Protein AF-A0AAU0S395-F1 (afdb_monomer_lite)

pLDDT: mean 77.16, std 15.58, range [33.41, 97.38]

Radius of gyration: 23.87 Å; chains: 1; bounding box: 62×63×54 Å

Sequence (248 aa):
MERHLYRFRTAERLLGNEATDIKKGLPGELENLEIYFAPPEQLNDPLEGYKEIYWAGDEIIWRNFFRHYLLVLALRSWELDEAVRLGTPLPKNLPIEQYPSNLRGAFQAGYQEMDALIGGCDVIQGYVRALSKNEARHYRPELSFYLATLHTRLLSTVLLVNFKHGLSGVYPDQTSEDPLGDRDLHLQAISNIEAQDGTLRDAGSYEKMALLNATYAIRTAHVMPGGHIGARELITAFVPHYLIRSND

Secondary structure (DSSP, 8-state):
----------HHHHHEE--BTTB--EE-HHHHT------GGG-SSTTTT----EE---HHHHHHHHHHHHHHHHHHHHHHHHHHHHTPPPPSS--TT--GGG--HHHHHHHHHHHHHHHT-HHHHHHHHHHHGGG--EEHHHHHHHHHHHHHHHHHHHHHHHHHTTS--PPPPP--SSTT--HHHHHHHHHHHHHHTT---SHHHHHHHHHHHHHHHHHHHHHS-S--HHHHIIIIIHHHHHH-----

Foldseek 3Di:
DDDDDDDDDDPCQQAWAPDDPVGHTDGHCVVVVHDDDDDQVPDPDVCVPDDFDWDFAALVVLLVVVLLLLLQLLVLLLLLQVCVVVVHDRDPATPSVDDLVVDDDLSNVLSVQLSVLLVPDPLSSLCSHLRNPPRFTAGLLRQLLLCLLCQVVSNLSSQVSCVVSVSHPDDRDDDDNCPPVCSVVSVVSSVVSNVCVNPPPDPVSSVVSVVVLVVQLVVQVVVDPDDSPSSSCSNRVSSVSNSDDPDD

Structure (mmCIF, N/CA/C/O backbone):
data_AF-A0AAU0S395-F1
#
_entry.id   AF-A0AAU0S395-F1
#
loop_
_atom_site.group_PDB
_atom_site.id
_atom_site.type_symbol
_atom_site.label_atom_id
_atom_site.label_alt_id
_atom_site.label_comp_id
_atom_site.label_asym_id
_atom_site.label_entity_id
_atom_site.label_seq_id
_atom_site.pdbx_PDB_ins_code
_atom_site.Cartn_x
_atom_site.Cartn_y
_atom_site.Cartn_z
_atom_site.occupancy
_atom_site.B_iso_or_equiv
_atom_site.auth_seq_id
_atom_site.auth_comp_id
_atom_site.auth_asym_id
_atom_site.auth_atom_id
_atom_site.pdbx_PDB_model_num
ATOM 1 N N . MET A 1 1 ? -28.060 11.184 30.640 1.00 39.69 1 MET A N 1
ATOM 2 C CA . MET A 1 1 ? -28.402 12.589 30.340 1.00 39.69 1 MET A CA 1
ATOM 3 C C . MET A 1 1 ? -28.211 12.750 28.842 1.00 39.69 1 MET A C 1
ATOM 5 O O . MET A 1 1 ? -27.084 12.609 28.381 1.00 39.69 1 MET A O 1
ATOM 9 N N . GLU A 1 2 ? -29.297 12.863 28.080 1.00 35.81 2 GLU A N 1
ATOM 10 C CA . GLU A 1 2 ? -29.226 12.966 26.618 1.00 35.81 2 GLU A CA 1
ATOM 11 C C . GLU A 1 2 ? -28.582 14.303 26.231 1.00 35.81 2 GLU A C 1
ATOM 13 O O . GLU A 1 2 ? -29.015 15.369 26.667 1.00 35.81 2 GLU A O 1
ATOM 18 N N . ARG A 1 3 ? -27.489 14.249 25.462 1.00 45.41 3 ARG A N 1
ATOM 19 C CA . ARG A 1 3 ? -26.848 15.439 24.893 1.00 45.41 3 ARG A CA 1
ATOM 20 C C . ARG A 1 3 ? -27.596 15.803 23.617 1.00 45.41 3 ARG A C 1
ATOM 22 O O . ARG A 1 3 ? -27.345 15.220 22.567 1.00 45.41 3 ARG A O 1
ATOM 29 N N . HIS A 1 4 ? -28.516 16.754 23.707 1.00 41.56 4 HIS A N 1
ATOM 30 C CA . HIS A 1 4 ? -29.113 17.350 22.517 1.00 41.56 4 HIS A CA 1
ATOM 31 C C . HIS A 1 4 ? -28.068 18.228 21.817 1.00 41.56 4 HIS A C 1
ATOM 33 O O . HIS A 1 4 ? -27.489 19.127 22.430 1.00 41.56 4 HIS A O 1
ATOM 39 N N . LEU A 1 5 ? -27.800 17.938 20.543 1.00 46.91 5 LEU A N 1
ATOM 40 C CA . LEU A 1 5 ? -26.890 18.717 19.711 1.00 46.91 5 LEU A CA 1
ATOM 41 C C . LEU A 1 5 ? -27.663 19.921 19.153 1.00 46.91 5 LEU A C 1
ATOM 43 O O . LEU A 1 5 ? -28.512 19.766 18.277 1.00 46.91 5 LEU A O 1
ATOM 47 N N . TYR A 1 6 ? -27.402 21.118 19.676 1.00 51.06 6 TYR A N 1
ATOM 48 C CA . TYR A 1 6 ? -28.023 22.346 19.179 1.00 51.06 6 TYR A CA 1
ATOM 49 C C . TYR A 1 6 ? -27.150 22.963 18.086 1.00 51.06 6 TYR A C 1
ATOM 51 O O . TYR A 1 6 ? -26.042 23.427 18.347 1.00 51.06 6 TYR A O 1
ATOM 59 N N . ARG A 1 7 ? -27.653 22.988 16.849 1.00 57.34 7 ARG A N 1
ATOM 60 C CA . ARG A 1 7 ? -27.035 23.737 15.748 1.00 57.34 7 ARG A CA 1
ATOM 61 C C . ARG A 1 7 ? -27.652 25.127 15.691 1.00 57.34 7 ARG A C 1
ATOM 63 O O . ARG A 1 7 ? -28.823 25.267 15.356 1.00 57.34 7 ARG A O 1
ATOM 70 N N . PHE A 1 8 ? -26.866 26.158 15.986 1.00 62.41 8 PHE A N 1
ATOM 71 C CA . PHE A 1 8 ? -27.313 27.534 15.787 1.00 62.41 8 PHE A CA 1
ATOM 72 C C . PHE A 1 8 ? -27.289 27.864 14.288 1.00 62.41 8 PHE A C 1
ATOM 74 O O . PHE A 1 8 ? -26.266 27.723 13.608 1.00 62.41 8 PHE A O 1
ATOM 81 N N . ARG A 1 9 ? -28.447 28.258 13.759 1.00 66.88 9 ARG A N 1
ATOM 82 C CA . ARG A 1 9 ? -28.637 28.754 12.393 1.00 66.88 9 ARG A CA 1
ATOM 83 C C . ARG A 1 9 ? -29.364 30.084 12.478 1.00 66.88 9 ARG A C 1
ATOM 85 O O . ARG A 1 9 ? -30.223 30.263 13.341 1.00 66.88 9 ARG A O 1
ATOM 92 N N . THR A 1 10 ? -29.008 31.024 11.611 1.00 75.31 10 THR A N 1
ATOM 93 C CA . THR A 1 10 ? -29.779 32.260 11.505 1.00 75.31 10 THR A CA 1
ATOM 94 C C . THR A 1 10 ? -31.157 31.919 10.946 1.00 75.31 10 THR A C 1
ATOM 96 O O . THR A 1 10 ? -31.272 31.107 10.026 1.00 75.31 10 THR A O 1
ATOM 99 N N . ALA A 1 11 ? -32.204 32.538 11.496 1.00 77.38 11 ALA A N 1
ATOM 100 C CA . ALA A 1 11 ? -33.571 32.371 10.998 1.00 77.38 11 ALA A CA 1
ATOM 101 C C . ALA A 1 11 ? -33.661 32.655 9.488 1.00 77.38 11 ALA A C 1
ATOM 103 O O . ALA A 1 11 ? -34.359 31.948 8.774 1.00 77.38 11 ALA A O 1
ATOM 104 N N . GLU A 1 12 ? -32.867 33.610 9.001 1.00 80.19 12 GLU A N 1
ATOM 105 C CA . GLU A 1 12 ? -32.757 33.977 7.588 1.00 80.19 12 GLU A CA 1
ATOM 106 C C . GLU A 1 12 ? -32.329 32.817 6.672 1.00 80.19 12 GLU A C 1
ATOM 108 O O . GLU A 1 12 ? -32.860 32.667 5.581 1.00 80.19 12 GLU A O 1
ATOM 113 N N . ARG A 1 13 ? -31.401 31.945 7.097 1.00 77.06 13 ARG A N 1
ATOM 114 C CA . ARG A 1 13 ? -31.000 30.779 6.283 1.00 77.06 13 ARG A CA 1
ATOM 115 C C . ARG A 1 13 ? -32.047 29.670 6.287 1.00 77.06 13 ARG A C 1
ATOM 117 O O . ARG A 1 13 ? -32.251 29.007 5.274 1.00 77.06 13 ARG A O 1
ATOM 124 N N . LEU A 1 14 ? -32.710 29.484 7.427 1.00 79.50 14 LEU A N 1
ATOM 125 C CA . LEU A 1 14 ? -33.729 28.452 7.587 1.00 79.50 14 LEU A CA 1
ATOM 126 C C . LEU A 1 14 ? -35.013 28.799 6.817 1.00 79.50 14 LEU A C 1
ATOM 128 O O . LEU A 1 14 ? -35.604 27.924 6.189 1.00 79.50 14 LEU A O 1
ATOM 132 N N . LEU A 1 15 ? -35.423 30.069 6.876 1.00 83.81 15 LEU A N 1
ATOM 133 C CA . LEU A 1 15 ? -36.686 30.573 6.329 1.00 83.81 15 LEU A CA 1
ATOM 134 C C . LEU A 1 15 ? -36.534 31.233 4.953 1.00 83.81 15 LEU A C 1
ATOM 136 O O . LEU A 1 15 ? -37.514 31.329 4.225 1.00 83.81 15 LEU A O 1
ATOM 140 N N . GLY A 1 16 ? -35.325 31.659 4.585 1.00 82.38 16 GLY A N 1
ATOM 141 C CA . GLY A 1 16 ? -35.087 32.445 3.379 1.00 82.38 16 GLY A CA 1
ATOM 142 C C . GLY A 1 16 ? -35.373 33.933 3.579 1.00 82.38 16 GLY A C 1
ATOM 143 O O . GLY A 1 16 ? -35.567 34.413 4.697 1.00 82.38 16 GLY A O 1
ATOM 144 N N . ASN A 1 17 ? -35.390 34.666 2.467 1.00 82.25 17 ASN A N 1
ATOM 145 C CA . ASN A 1 17 ? -35.689 36.094 2.417 1.00 82.25 17 ASN A CA 1
ATOM 146 C C . ASN A 1 17 ? -36.837 36.377 1.456 1.00 82.25 17 ASN A C 1
ATOM 148 O O . ASN A 1 17 ? -36.848 35.872 0.331 1.00 82.25 17 ASN A O 1
ATOM 152 N N . GLU A 1 18 ? -37.748 37.257 1.866 1.00 77.88 18 GLU A N 1
ATOM 153 C CA . GLU A 1 18 ? -38.836 37.723 1.011 1.00 77.88 18 GLU A CA 1
ATOM 154 C C . GLU A 1 18 ? -38.318 38.579 -0.154 1.00 77.88 18 GLU A C 1
ATOM 156 O O . GLU A 1 18 ? -37.284 39.252 -0.075 1.00 77.88 18 GLU A O 1
ATOM 161 N N . ALA A 1 19 ? -39.051 38.550 -1.267 1.00 74.75 19 ALA A N 1
ATOM 162 C CA . ALA A 1 19 ? -38.766 39.423 -2.393 1.00 74.75 19 ALA A CA 1
ATOM 163 C C . ALA A 1 19 ? -39.095 40.878 -2.033 1.00 74.75 19 ALA A C 1
ATOM 165 O O . ALA A 1 19 ? -40.146 41.173 -1.474 1.00 74.75 19 ALA A O 1
ATOM 166 N N . THR A 1 20 ? -38.208 41.791 -2.411 1.00 76.69 20 THR A N 1
ATOM 167 C CA . THR A 1 20 ? -38.447 43.239 -2.365 1.00 76.69 20 THR A CA 1
ATOM 168 C C . THR A 1 20 ? -38.472 43.782 -3.788 1.00 76.69 20 THR A C 1
ATOM 170 O O . THR A 1 20 ? -38.006 43.116 -4.715 1.00 76.69 20 THR A O 1
ATOM 173 N N . ASP A 1 21 ? -38.923 45.023 -3.969 1.00 77.25 21 ASP A N 1
ATOM 174 C CA . ASP A 1 21 ? -38.992 45.682 -5.285 1.00 77.25 21 ASP A CA 1
ATOM 175 C C . ASP A 1 21 ? -37.640 45.742 -6.030 1.00 77.25 21 ASP A C 1
ATOM 177 O O . ASP A 1 21 ? -37.592 45.988 -7.233 1.00 77.25 21 ASP A O 1
ATOM 181 N N . ILE A 1 22 ? -36.529 45.509 -5.321 1.00 76.69 22 ILE A N 1
ATOM 182 C CA . ILE A 1 22 ? -35.155 45.655 -5.819 1.00 76.69 22 ILE A CA 1
ATOM 183 C C . ILE A 1 22 ? -34.401 44.309 -5.831 1.00 76.69 22 ILE A C 1
ATOM 185 O O . ILE A 1 22 ? -33.395 44.166 -6.527 1.00 76.69 22 ILE A O 1
ATOM 189 N N . LYS A 1 23 ? -34.860 43.298 -5.078 1.00 72.38 23 LYS A N 1
ATOM 190 C CA . LYS A 1 23 ? -34.199 41.987 -4.978 1.00 72.38 23 LYS A CA 1
ATOM 191 C C . LYS A 1 23 ? -35.208 40.851 -4.951 1.00 72.38 23 LYS A C 1
ATOM 193 O O . LYS A 1 23 ? -36.126 40.838 -4.136 1.00 72.38 23 LYS A O 1
ATOM 198 N N . LYS A 1 24 ? -34.967 39.845 -5.791 1.00 74.62 24 LYS A N 1
ATOM 199 C CA . LYS A 1 24 ? -35.709 38.584 -5.764 1.00 74.62 24 LYS A CA 1
ATOM 200 C C . LYS A 1 24 ? -35.442 37.854 -4.442 1.00 74.62 24 LYS A C 1
ATOM 202 O O . LYS A 1 24 ? -34.293 37.795 -4.005 1.00 74.62 24 LYS A O 1
ATOM 207 N N . GLY A 1 25 ? -36.500 37.318 -3.839 1.00 75.50 25 GLY A N 1
ATOM 208 C CA . GLY A 1 25 ? -36.408 36.498 -2.633 1.00 75.50 25 GLY A CA 1
ATOM 209 C C . GLY A 1 25 ? -35.583 35.233 -2.872 1.00 75.50 25 GLY A C 1
ATOM 210 O O . GLY A 1 25 ? -35.495 34.741 -4.002 1.00 75.50 25 GLY A O 1
ATOM 211 N N . LEU A 1 26 ? -34.958 34.738 -1.809 1.00 78.75 26 LEU A N 1
ATOM 212 C CA . LEU A 1 26 ? -34.144 33.523 -1.810 1.00 78.75 26 LEU A CA 1
ATOM 213 C C . LEU A 1 26 ? -34.833 32.490 -0.912 1.00 78.75 26 LEU A C 1
ATOM 215 O O . LEU A 1 26 ? -35.027 32.802 0.264 1.00 78.75 26 LEU A O 1
ATOM 219 N N . PRO A 1 27 ? -35.197 31.303 -1.433 1.00 79.38 27 PRO A N 1
ATOM 220 C CA . PRO A 1 27 ? -35.843 30.267 -0.635 1.00 79.38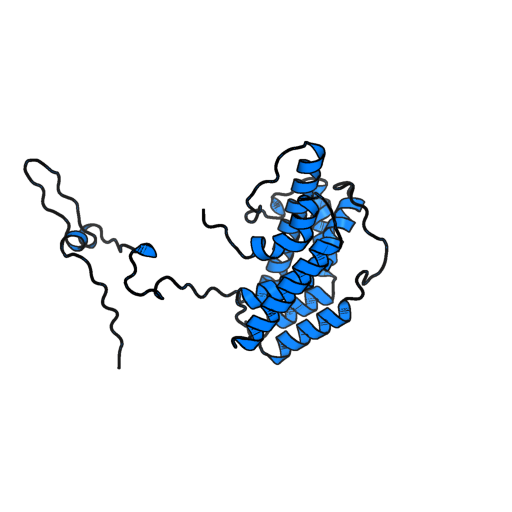 27 PRO A CA 1
ATOM 221 C C . PRO A 1 27 ? -34.880 29.716 0.422 1.00 79.38 27 PRO A C 1
ATOM 223 O O . PRO A 1 27 ? -33.683 29.546 0.161 1.00 79.38 27 PRO A O 1
ATOM 226 N N . GLY A 1 28 ? -35.404 29.469 1.623 1.00 83.44 28 GLY A N 1
ATOM 227 C CA . GLY A 1 28 ? -34.653 28.900 2.745 1.00 83.44 28 GLY A CA 1
ATOM 228 C C . GLY A 1 28 ? -34.516 27.378 2.675 1.00 83.44 28 GLY A C 1
ATOM 229 O O . GLY A 1 28 ? -35.172 26.711 1.876 1.00 83.44 28 GLY A O 1
ATOM 230 N N . GLU A 1 29 ? -33.693 26.809 3.561 1.00 82.81 29 GLU A N 1
ATOM 231 C CA . GLU A 1 29 ? -33.450 25.355 3.648 1.00 82.81 29 GLU A CA 1
ATOM 232 C C . GLU A 1 29 ? -34.750 24.535 3.789 1.00 82.81 29 GLU A C 1
ATOM 234 O O . GLU A 1 29 ? -34.890 23.486 3.158 1.00 82.81 29 GLU A O 1
ATOM 239 N N . LEU A 1 30 ? -35.730 25.032 4.563 1.00 83.06 30 LEU A N 1
ATOM 240 C CA . LEU A 1 30 ? -37.021 24.354 4.750 1.00 83.06 30 LEU A CA 1
ATOM 241 C C . LEU A 1 30 ? -37.857 24.295 3.470 1.00 83.06 30 LEU A C 1
ATOM 243 O O . LEU A 1 30 ? -38.520 23.291 3.225 1.00 83.06 30 LEU A O 1
ATOM 247 N N . GLU A 1 31 ? -37.840 25.361 2.672 1.00 83.81 31 GLU A N 1
ATOM 248 C CA . GLU A 1 31 ? -38.611 25.443 1.429 1.00 83.81 31 GLU A CA 1
ATOM 249 C C . GLU A 1 31 ? -38.009 24.538 0.349 1.00 83.81 31 GLU A C 1
ATOM 251 O O . GLU A 1 31 ? -38.740 23.867 -0.377 1.00 83.81 31 GLU A O 1
ATOM 256 N N . ASN A 1 32 ? -36.677 24.447 0.302 1.00 84.38 32 ASN A N 1
ATOM 257 C CA . ASN A 1 32 ? -35.973 23.571 -0.635 1.00 84.38 32 ASN A CA 1
ATOM 258 C C . ASN A 1 32 ? -35.947 22.099 -0.190 1.00 84.38 32 ASN A C 1
ATOM 260 O O . ASN A 1 32 ? -35.553 21.242 -0.977 1.00 84.38 32 ASN A O 1
ATOM 264 N N . LEU A 1 33 ? -36.372 21.789 1.044 1.00 79.94 33 LEU A N 1
ATOM 265 C CA . LEU A 1 33 ? -36.242 20.460 1.664 1.00 79.94 33 LEU A CA 1
ATOM 266 C C . LEU A 1 33 ? -34.791 19.953 1.676 1.00 79.94 33 LEU A C 1
ATOM 268 O O . LEU A 1 33 ? -34.521 18.755 1.567 1.00 79.94 33 LEU A O 1
ATOM 272 N N . GLU A 1 34 ? -33.850 20.876 1.821 1.00 73.75 34 GLU A N 1
ATOM 273 C CA . GLU A 1 34 ? -32.423 20.592 1.827 1.00 73.75 34 GLU A CA 1
ATOM 274 C C . GLU A 1 34 ? -31.867 20.712 3.244 1.00 73.75 34 GLU A C 1
ATOM 276 O O . GLU A 1 34 ? -32.383 21.439 4.091 1.00 73.75 34 GLU A O 1
ATOM 281 N N . ILE A 1 35 ? -30.783 19.986 3.510 1.00 67.12 35 ILE A N 1
ATOM 282 C CA . ILE A 1 35 ? -30.034 20.101 4.761 1.00 67.12 35 ILE A CA 1
ATOM 283 C C . ILE A 1 35 ? -28.662 20.659 4.411 1.00 67.12 35 ILE A C 1
ATOM 285 O O . ILE A 1 35 ? -27.859 19.982 3.764 1.00 67.12 35 ILE A O 1
ATOM 289 N N . TYR A 1 36 ? -28.368 21.880 4.858 1.00 69.44 36 TYR A N 1
ATOM 290 C CA . TYR A 1 36 ? -27.051 22.468 4.654 1.00 69.44 36 TYR A CA 1
ATOM 291 C C . TYR A 1 36 ? -25.997 21.788 5.543 1.00 69.44 36 TYR A C 1
ATOM 293 O O . TYR A 1 36 ? -26.029 21.866 6.780 1.00 69.44 36 TYR A O 1
ATOM 301 N N . PHE A 1 37 ? -25.011 21.151 4.906 1.00 64.00 37 PHE A N 1
ATOM 302 C CA . PHE A 1 37 ? -23.810 20.648 5.569 1.00 64.00 37 PHE A CA 1
ATOM 303 C C . PHE A 1 37 ? -22.736 21.736 5.582 1.00 64.00 37 PHE A C 1
ATOM 305 O O . PHE A 1 37 ? -22.171 22.086 4.549 1.00 64.00 37 PHE A O 1
ATOM 312 N N . ALA A 1 38 ? -22.470 22.276 6.772 1.00 62.66 38 ALA A N 1
ATOM 313 C CA . ALA A 1 38 ? -21.456 23.302 6.961 1.00 62.66 38 ALA A CA 1
ATOM 314 C C . ALA A 1 38 ? -20.052 22.733 6.678 1.00 62.66 38 ALA A C 1
ATOM 316 O O . ALA A 1 38 ? -19.744 21.631 7.146 1.00 62.66 38 ALA A O 1
ATOM 317 N N . PRO A 1 39 ? -19.199 23.460 5.936 1.00 63.44 39 PRO A N 1
ATOM 318 C CA . PRO A 1 39 ? -17.805 23.080 5.778 1.00 63.44 39 PRO A CA 1
ATOM 319 C C . PRO A 1 39 ? -17.063 23.232 7.124 1.00 63.44 39 PRO A C 1
ATOM 321 O O . PRO A 1 39 ? -17.556 23.944 8.010 1.00 63.44 39 PRO A O 1
ATOM 324 N N . PRO A 1 40 ? -15.912 22.558 7.317 1.00 60.97 40 PRO A N 1
ATOM 325 C CA . PRO A 1 40 ? -15.226 22.467 8.610 1.00 60.97 40 PRO A CA 1
ATOM 326 C C . PRO A 1 40 ? -14.952 23.814 9.290 1.00 60.97 40 PRO A C 1
ATOM 328 O O . PRO A 1 40 ? -14.997 23.907 10.512 1.00 60.97 40 PRO A O 1
ATOM 331 N N . GLU A 1 41 ? -14.733 24.870 8.507 1.00 63.75 41 GLU A N 1
ATOM 332 C CA . GLU A 1 41 ? -14.428 26.224 8.980 1.00 63.75 41 GLU A CA 1
ATOM 333 C C . GLU A 1 41 ? -15.641 26.923 9.624 1.00 63.75 41 GLU A C 1
ATOM 335 O O . GLU A 1 41 ? -15.490 27.953 10.275 1.00 63.75 41 GLU A O 1
ATOM 340 N N . GLN A 1 42 ? -16.851 26.386 9.425 1.00 63.78 42 GLN A N 1
ATOM 341 C CA . GLN A 1 42 ? -18.121 26.900 9.956 1.00 63.78 42 GLN A CA 1
ATOM 342 C C . GLN A 1 42 ? -18.685 26.041 11.101 1.00 63.78 42 GLN A C 1
ATOM 344 O O . GLN A 1 42 ? -19.814 26.273 11.547 1.00 63.78 42 GLN A O 1
ATOM 349 N N . LEU A 1 43 ? -17.945 25.027 11.552 1.00 63.47 43 LEU A N 1
ATOM 350 C CA . LEU A 1 43 ? -18.335 24.195 12.684 1.00 63.47 43 LEU A CA 1
ATOM 351 C C . LEU A 1 43 ? -17.967 24.903 13.993 1.00 63.47 43 LEU A C 1
ATOM 353 O O . LEU A 1 43 ? -16.868 25.430 14.145 1.00 63.47 43 LEU A O 1
ATOM 357 N N . ASN A 1 44 ? -18.913 24.952 14.933 1.00 59.00 44 ASN A N 1
ATOM 358 C CA . ASN A 1 44 ? -18.741 25.691 16.191 1.00 59.00 44 ASN A CA 1
ATOM 359 C C . ASN A 1 44 ? -17.897 24.917 17.213 1.00 59.00 44 ASN A C 1
ATOM 361 O O . ASN A 1 44 ? -17.403 25.509 18.172 1.00 59.00 44 ASN A O 1
ATOM 365 N N . ASP A 1 45 ? -17.756 23.603 17.027 1.00 60.84 45 ASP A N 1
ATOM 366 C CA . ASP A 1 45 ? -16.899 22.750 17.840 1.00 60.84 45 ASP A CA 1
ATOM 367 C C . ASP A 1 45 ? -15.627 22.398 17.038 1.00 60.84 45 ASP A C 1
ATOM 369 O O . ASP A 1 45 ? -15.731 21.800 15.962 1.00 60.84 45 ASP A O 1
ATOM 373 N N . PRO A 1 46 ? -14.421 22.735 17.544 1.00 56.22 46 PRO A N 1
ATOM 374 C CA . PRO A 1 46 ? -13.144 22.376 16.921 1.00 56.22 46 PRO A CA 1
ATOM 375 C C . PRO A 1 46 ? -12.988 20.876 16.614 1.00 56.22 46 PRO A C 1
ATOM 377 O O . PRO A 1 46 ? -12.183 20.507 15.760 1.00 56.22 46 PRO A O 1
ATOM 380 N N . LEU A 1 47 ? -13.736 20.007 17.306 1.00 57.41 47 LEU A N 1
ATOM 381 C CA . LEU A 1 47 ? -13.738 18.556 17.111 1.00 57.41 47 LEU A CA 1
ATOM 382 C C . LEU A 1 47 ? -14.797 18.068 16.110 1.00 57.41 47 LEU A C 1
ATOM 384 O O . LEU A 1 47 ? -14.699 16.934 15.647 1.00 57.41 47 LEU A O 1
ATOM 388 N N . GLU A 1 48 ? -15.778 18.888 15.724 1.00 57.84 48 GLU A N 1
ATOM 389 C CA . GLU A 1 48 ? -16.861 18.494 14.801 1.00 57.84 48 GLU A CA 1
ATOM 390 C C . GLU A 1 48 ? -16.340 18.259 13.363 1.00 57.84 48 GLU A C 1
ATOM 392 O O . GLU A 1 48 ? -16.998 17.602 12.558 1.00 57.84 48 GLU A O 1
ATOM 397 N N . GLY A 1 49 ? -15.114 18.707 13.055 1.00 56.06 49 GLY A N 1
ATOM 398 C CA . GLY A 1 49 ? -14.384 18.387 11.822 1.00 56.06 49 GLY A CA 1
ATOM 399 C C . GLY A 1 49 ? -13.515 17.119 11.883 1.00 56.06 49 GLY A C 1
ATOM 400 O O . GLY A 1 49 ? -12.957 16.715 10.859 1.00 56.06 49 GLY A O 1
ATOM 401 N N . TYR A 1 50 ? -13.377 16.476 13.050 1.00 59.91 50 TYR A N 1
ATOM 402 C CA . TYR A 1 50 ? -12.534 15.290 13.204 1.00 59.91 50 TYR A CA 1
ATOM 403 C C . TYR A 1 50 ? -13.250 14.042 12.676 1.00 59.91 50 TYR A C 1
ATOM 405 O O . TYR A 1 50 ? -14.183 13.521 13.287 1.00 59.91 50 TYR A O 1
ATOM 413 N N . LYS A 1 51 ? -12.800 13.540 11.522 1.00 66.19 51 LYS A N 1
ATOM 414 C CA . LYS A 1 51 ? -13.272 12.269 10.961 1.00 66.19 51 LYS A CA 1
ATOM 415 C C . LYS A 1 51 ? -12.357 11.143 11.423 1.00 66.19 51 LYS A C 1
ATOM 417 O O . LYS A 1 51 ? -11.217 11.043 10.972 1.00 66.19 51 LYS A O 1
ATOM 422 N N . GLU A 1 52 ? -12.874 10.273 12.284 1.00 70.94 52 GLU A N 1
ATOM 423 C CA . GLU A 1 52 ? -12.194 9.027 12.629 1.00 70.94 52 GLU A CA 1
ATOM 424 C C . GLU A 1 52 ? -12.457 7.991 11.521 1.00 70.94 52 GLU A C 1
ATOM 426 O O . GLU A 1 52 ? -13.510 7.357 11.474 1.00 70.94 52 GLU A O 1
ATOM 431 N N . ILE A 1 53 ? -11.522 7.870 10.576 1.00 81.00 53 ILE A N 1
ATOM 432 C CA . ILE A 1 53 ? -11.606 6.920 9.458 1.00 81.00 53 ILE A CA 1
ATOM 433 C C . ILE A 1 53 ? -10.749 5.696 9.786 1.00 81.00 53 ILE A C 1
ATOM 435 O O . ILE A 1 53 ? -9.581 5.834 10.154 1.00 81.00 53 ILE A O 1
ATOM 439 N N . TYR A 1 54 ? -11.325 4.509 9.614 1.00 86.50 54 TYR A N 1
ATOM 440 C CA . TYR A 1 54 ? -10.641 3.227 9.758 1.00 86.50 54 TYR A CA 1
ATOM 441 C C . TYR A 1 54 ? -10.924 2.324 8.560 1.00 86.50 54 TYR A C 1
ATOM 443 O O . TYR A 1 54 ? -11.913 2.503 7.848 1.00 86.50 54 TYR A O 1
ATOM 451 N N . TRP A 1 55 ? -10.058 1.336 8.367 1.00 89.88 55 TRP A N 1
ATOM 452 C CA . TRP A 1 55 ? -10.256 0.236 7.436 1.00 89.88 55 TRP A CA 1
ATOM 453 C C . TRP A 1 55 ? -10.568 -1.043 8.214 1.00 89.88 55 TRP A C 1
ATOM 455 O O . TRP A 1 55 ? -9.901 -1.348 9.200 1.00 89.88 55 TRP A O 1
ATOM 465 N N . ALA A 1 56 ? -11.583 -1.783 7.781 1.00 89.88 56 ALA A N 1
ATOM 466 C CA . ALA A 1 56 ? -11.961 -3.076 8.339 1.00 89.88 56 ALA A CA 1
ATOM 467 C C . ALA A 1 56 ? -12.520 -3.950 7.214 1.00 89.88 56 ALA A C 1
ATOM 469 O O . ALA A 1 56 ? -13.142 -3.439 6.279 1.00 89.88 56 ALA A O 1
ATOM 470 N N . GLY A 1 57 ? -12.296 -5.256 7.294 1.00 90.56 57 GLY A N 1
ATOM 471 C CA . GLY A 1 57 ? -12.794 -6.193 6.297 1.00 90.56 57 GLY A CA 1
ATOM 47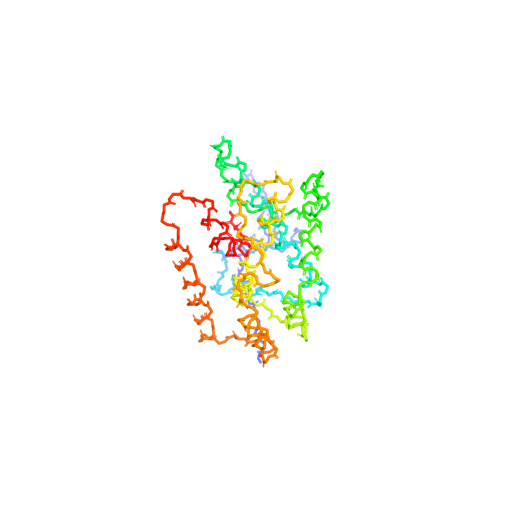2 C C . GLY A 1 57 ? -12.231 -7.595 6.469 1.00 90.56 57 GLY A C 1
ATOM 473 O O . GLY A 1 57 ? -11.299 -7.822 7.243 1.00 90.56 57 GLY A O 1
ATOM 474 N N . ASP A 1 58 ? -12.813 -8.525 5.720 1.00 94.75 58 ASP A N 1
ATOM 475 C CA . ASP A 1 58 ? -12.371 -9.911 5.648 1.00 94.75 58 ASP A CA 1
ATOM 476 C C . ASP A 1 58 ? -11.068 -10.067 4.839 1.00 94.75 58 ASP A C 1
ATOM 478 O O . ASP A 1 58 ? -10.500 -9.113 4.292 1.00 94.75 58 ASP A O 1
ATOM 482 N N . GLU A 1 59 ? -10.582 -11.303 4.725 1.00 95.50 59 GLU A N 1
ATOM 483 C CA . GLU A 1 59 ? -9.384 -11.593 3.939 1.00 95.50 59 GLU A CA 1
ATOM 484 C C . GLU A 1 59 ? -9.504 -11.178 2.460 1.00 95.50 59 GLU A C 1
ATOM 486 O O . GLU A 1 59 ? -8.491 -10.895 1.822 1.00 95.50 59 GLU A O 1
ATOM 491 N N . ILE A 1 60 ? -10.709 -11.167 1.875 1.00 95.19 60 ILE A N 1
ATOM 492 C CA . ILE A 1 60 ? -10.916 -10.788 0.468 1.00 95.19 60 ILE A CA 1
ATOM 493 C C . ILE A 1 60 ? -10.646 -9.293 0.301 1.00 95.19 60 ILE A C 1
ATOM 495 O O . ILE A 1 60 ? -9.908 -8.892 -0.604 1.00 95.19 60 ILE A O 1
ATOM 499 N N . ILE A 1 61 ? -11.199 -8.474 1.195 1.00 94.56 61 ILE A N 1
ATOM 500 C CA . ILE A 1 61 ? -10.982 -7.028 1.220 1.00 94.56 61 ILE A CA 1
ATOM 501 C C . ILE A 1 61 ? -9.500 -6.707 1.442 1.00 94.56 61 ILE A C 1
ATOM 503 O O . ILE A 1 61 ? -8.937 -5.893 0.707 1.00 94.56 61 ILE A O 1
ATOM 507 N N . TRP A 1 62 ? -8.829 -7.395 2.370 1.00 95.44 62 TRP A N 1
ATOM 508 C CA . TRP A 1 62 ? -7.392 -7.209 2.611 1.00 95.44 62 TRP A CA 1
ATOM 509 C C . TRP A 1 62 ? -6.506 -7.657 1.449 1.00 95.44 62 TRP A C 1
ATOM 511 O O . TRP A 1 62 ? -5.565 -6.947 1.090 1.00 95.44 62 TRP A O 1
ATOM 521 N N . ARG A 1 63 ? -6.819 -8.789 0.806 1.00 96.00 63 ARG A N 1
ATOM 522 C CA . ARG A 1 63 ? -6.128 -9.210 -0.423 1.00 96.00 63 ARG A CA 1
ATOM 523 C C . ARG A 1 63 ? -6.237 -8.126 -1.490 1.00 96.00 63 ARG A C 1
ATOM 525 O O . ARG A 1 63 ? -5.227 -7.737 -2.067 1.00 96.00 63 ARG A O 1
ATOM 532 N N . ASN A 1 64 ? -7.432 -7.587 -1.718 1.00 95.38 64 ASN A N 1
ATOM 533 C CA . ASN A 1 64 ? -7.628 -6.527 -2.706 1.00 95.38 64 ASN A CA 1
ATOM 534 C C . ASN A 1 64 ? -6.940 -5.210 -2.320 1.00 95.38 64 ASN A C 1
ATOM 536 O O . ASN A 1 64 ? -6.417 -4.532 -3.202 1.00 95.38 64 ASN A O 1
ATOM 540 N N . PHE A 1 65 ? -6.861 -4.880 -1.028 1.00 95.00 65 PHE A N 1
ATOM 541 C CA . PHE A 1 65 ? -6.102 -3.726 -0.546 1.00 95.00 65 PHE A CA 1
ATOM 542 C C . PHE A 1 65 ? -4.617 -3.825 -0.924 1.00 95.00 65 PHE A C 1
ATOM 544 O O . PHE A 1 65 ? -4.072 -2.896 -1.522 1.00 95.00 65 PHE A O 1
ATOM 551 N N . PHE A 1 66 ? -3.969 -4.965 -0.656 1.00 96.00 66 PHE A N 1
ATOM 552 C CA . PHE A 1 66 ? -2.562 -5.165 -1.021 1.00 96.00 66 PHE A CA 1
ATOM 553 C C . PHE A 1 66 ? -2.342 -5.229 -2.535 1.00 96.00 66 PHE A C 1
ATOM 555 O O . PHE A 1 66 ? -1.361 -4.676 -3.031 1.00 96.00 66 PHE A O 1
ATOM 562 N N . ARG A 1 67 ? -3.271 -5.834 -3.287 1.00 96.25 67 ARG A N 1
ATOM 563 C CA . ARG A 1 67 ? -3.228 -5.855 -4.761 1.00 96.25 67 ARG A CA 1
ATOM 564 C C . ARG A 1 67 ? -3.320 -4.453 -5.354 1.00 96.25 67 ARG A C 1
ATOM 566 O O . ARG A 1 67 ? -2.580 -4.134 -6.283 1.00 96.25 67 ARG A O 1
ATOM 573 N N . HIS A 1 68 ? -4.193 -3.607 -4.810 1.00 96.31 68 HIS A N 1
ATOM 574 C CA . HIS A 1 68 ? -4.326 -2.221 -5.247 1.00 96.31 68 HIS A CA 1
ATOM 575 C C . HIS A 1 68 ? -3.097 -1.386 -4.872 1.00 96.31 68 HIS A C 1
ATOM 577 O O . HIS A 1 68 ? -2.577 -0.649 -5.705 1.00 96.31 68 HIS A O 1
ATOM 583 N N . TYR A 1 69 ? -2.566 -1.555 -3.660 1.00 95.88 69 TYR A N 1
ATOM 584 C CA . TYR A 1 69 ? -1.313 -0.912 -3.267 1.00 95.88 69 TYR A CA 1
ATOM 585 C C . TYR A 1 69 ? -0.164 -1.280 -4.219 1.00 95.88 69 TYR A C 1
ATOM 587 O O . TYR A 1 69 ? 0.549 -0.400 -4.701 1.00 95.88 69 TYR A O 1
ATOM 595 N N . LEU A 1 70 ? -0.025 -2.570 -4.545 1.00 96.31 70 LEU A N 1
ATOM 596 C CA . LEU A 1 70 ? 0.949 -3.066 -5.517 1.00 96.31 70 LEU A CA 1
ATOM 597 C C . LEU A 1 70 ? 0.738 -2.442 -6.908 1.00 96.31 70 LEU A C 1
ATOM 599 O O . LEU A 1 70 ? 1.712 -2.070 -7.556 1.00 96.31 70 LEU A O 1
ATOM 603 N N . LEU A 1 71 ? -0.515 -2.294 -7.355 1.00 96.75 71 LEU A N 1
ATOM 604 C CA . LEU A 1 71 ? -0.848 -1.671 -8.641 1.00 96.75 71 LEU A CA 1
ATOM 605 C C . LEU A 1 71 ? -0.386 -0.216 -8.691 1.00 96.75 71 LEU A C 1
ATOM 607 O O . LEU A 1 71 ? 0.303 0.177 -9.629 1.00 96.75 71 LEU A O 1
ATOM 611 N N . VAL A 1 72 ? -0.737 0.576 -7.678 1.00 96.06 72 VAL A N 1
ATOM 612 C CA . VAL A 1 72 ? -0.351 1.992 -7.614 1.00 96.06 72 VAL A CA 1
ATOM 613 C C . VAL A 1 72 ? 1.170 2.133 -7.511 1.00 96.06 72 VAL A C 1
ATOM 615 O O . VAL A 1 72 ? 1.739 3.040 -8.114 1.00 96.06 72 VAL A O 1
ATOM 618 N N . LEU A 1 73 ? 1.845 1.214 -6.812 1.00 94.19 73 LEU A N 1
ATOM 619 C CA . LEU A 1 73 ? 3.306 1.192 -6.724 1.00 94.19 73 LEU A CA 1
ATOM 620 C C . LEU A 1 73 ? 3.957 0.879 -8.078 1.00 94.19 73 LEU A C 1
ATOM 622 O O . LEU A 1 73 ? 4.916 1.546 -8.465 1.00 94.19 73 LEU A O 1
ATOM 626 N N . ALA A 1 74 ? 3.413 -0.088 -8.821 1.00 94.69 74 ALA A N 1
ATOM 627 C CA . ALA A 1 74 ? 3.865 -0.418 -10.169 1.00 94.69 74 ALA A CA 1
ATOM 628 C C . ALA A 1 74 ? 3.668 0.759 -11.135 1.00 94.69 74 ALA A C 1
ATOM 630 O O . ALA A 1 74 ? 4.621 1.170 -11.796 1.00 94.69 74 ALA A O 1
ATOM 631 N N . LEU A 1 75 ? 2.474 1.362 -11.143 1.00 94.38 75 LEU A N 1
ATOM 632 C CA . LEU A 1 75 ? 2.163 2.544 -11.949 1.00 94.38 75 LEU A CA 1
ATOM 633 C C . LEU A 1 75 ? 3.120 3.695 -11.647 1.00 94.38 75 LEU A C 1
ATOM 635 O O . LEU A 1 75 ? 3.721 4.249 -12.565 1.00 94.38 75 LEU A O 1
ATOM 639 N N . ARG A 1 76 ? 3.334 4.002 -10.363 1.00 92.25 76 ARG A N 1
ATOM 640 C CA . ARG A 1 76 ? 4.264 5.059 -9.961 1.00 92.25 76 ARG A CA 1
ATOM 641 C C . ARG A 1 76 ? 5.700 4.751 -10.387 1.00 92.25 76 ARG A C 1
ATOM 643 O O . ARG A 1 76 ? 6.421 5.659 -10.794 1.00 92.25 76 ARG A O 1
ATOM 650 N N . SER A 1 77 ? 6.122 3.487 -10.318 1.00 89.56 77 SER A N 1
ATOM 651 C CA . SER A 1 77 ? 7.439 3.070 -10.809 1.00 89.56 77 SER A CA 1
ATOM 652 C C . SER A 1 77 ? 7.587 3.292 -12.315 1.00 89.56 77 SER A C 1
ATOM 654 O O . SER A 1 77 ? 8.664 3.693 -12.750 1.00 89.56 77 SER A O 1
ATOM 656 N N . TRP A 1 78 ? 6.541 3.046 -13.105 1.00 91.44 78 TRP A N 1
ATOM 657 C CA . TRP A 1 78 ? 6.568 3.259 -14.554 1.00 91.44 78 TRP A CA 1
ATOM 658 C C . TRP A 1 78 ? 6.550 4.744 -14.923 1.00 91.44 78 TRP A C 1
ATOM 660 O O . TRP A 1 78 ? 7.352 5.164 -15.753 1.00 91.44 78 TRP A O 1
ATOM 670 N N . GLU A 1 79 ? 5.706 5.547 -14.267 1.00 90.62 79 GLU A N 1
ATOM 671 C CA . GLU A 1 79 ? 5.664 7.008 -14.446 1.00 90.62 79 GLU A CA 1
ATOM 672 C C . GLU A 1 79 ? 7.023 7.651 -14.159 1.00 90.62 79 GLU A C 1
ATOM 674 O O . GLU A 1 79 ? 7.436 8.589 -14.833 1.00 90.62 79 GLU A O 1
ATOM 679 N N . LEU A 1 80 ? 7.739 7.137 -13.160 1.00 86.62 80 LEU A N 1
ATOM 680 C CA . LEU A 1 80 ? 9.070 7.602 -12.803 1.00 86.62 80 LEU A CA 1
ATOM 681 C C . LEU A 1 80 ? 10.119 7.228 -13.849 1.00 86.62 80 LEU A C 1
ATOM 683 O O . LEU A 1 80 ? 10.929 8.079 -14.212 1.00 86.62 80 LEU A O 1
ATOM 687 N N . ASP A 1 81 ? 10.111 5.988 -14.344 1.00 83.94 81 ASP A N 1
ATOM 688 C CA . ASP A 1 81 ? 11.018 5.553 -15.415 1.00 83.94 81 ASP A CA 1
ATOM 689 C C . ASP A 1 81 ? 10.793 6.393 -16.686 1.00 83.94 81 ASP A C 1
ATOM 691 O O . ASP A 1 81 ? 11.746 6.857 -17.311 1.00 83.94 81 ASP A O 1
ATOM 695 N N . GLU A 1 82 ? 9.531 6.680 -17.021 1.00 85.81 82 GLU A N 1
ATOM 696 C CA . GLU A 1 82 ? 9.155 7.574 -18.117 1.00 85.81 82 GLU A CA 1
ATOM 697 C C . GLU A 1 82 ? 9.590 9.026 -17.875 1.00 85.81 82 GLU A C 1
ATOM 699 O O . GLU A 1 82 ? 10.219 9.619 -18.753 1.00 85.81 82 GLU A O 1
ATOM 704 N N . ALA A 1 83 ? 9.327 9.584 -16.691 1.00 86.31 83 ALA A N 1
ATOM 705 C CA . ALA A 1 83 ? 9.729 10.940 -16.315 1.00 86.31 83 ALA A CA 1
ATOM 706 C C . ALA A 1 83 ? 11.246 11.139 -16.428 1.00 86.31 83 ALA A C 1
ATOM 708 O O . ALA A 1 83 ? 11.710 12.146 -16.964 1.00 86.31 83 ALA A O 1
ATOM 709 N N . VAL A 1 84 ? 12.031 10.149 -15.990 1.00 82.38 84 VAL A N 1
ATOM 710 C CA . VAL A 1 84 ? 13.493 10.152 -16.135 1.00 82.38 84 VAL A CA 1
ATOM 711 C C . VAL A 1 84 ? 13.903 10.058 -17.606 1.00 82.38 84 VAL A C 1
ATOM 713 O O . VAL A 1 84 ? 14.784 10.800 -18.037 1.00 82.38 84 VAL A O 1
ATOM 716 N N . ARG A 1 85 ? 13.267 9.180 -18.393 1.00 81.06 85 ARG A N 1
ATOM 717 C CA . ARG A 1 85 ? 13.601 8.969 -19.812 1.00 81.06 85 ARG A CA 1
ATOM 718 C C . ARG A 1 85 ? 13.285 10.185 -20.682 1.00 81.06 85 ARG A C 1
ATOM 720 O O . ARG A 1 85 ? 14.054 10.504 -21.585 1.00 81.06 85 ARG A O 1
ATOM 727 N N . LEU A 1 86 ? 12.145 10.828 -20.439 1.00 86.31 86 LEU A N 1
ATOM 728 C CA . LEU A 1 86 ? 11.632 11.945 -21.236 1.00 86.31 86 LEU A CA 1
ATOM 729 C C . LEU A 1 86 ? 12.008 13.319 -20.662 1.00 86.31 86 LEU A C 1
ATOM 731 O O . LEU A 1 86 ? 11.807 14.330 -21.331 1.00 86.31 86 LEU A O 1
ATOM 735 N N . GLY A 1 87 ? 12.541 13.373 -19.438 1.00 83.75 87 GLY A N 1
ATOM 736 C CA . GLY A 1 87 ? 12.844 14.623 -18.740 1.00 83.75 87 GLY A CA 1
ATOM 737 C C . GLY A 1 87 ? 11.594 15.412 -18.336 1.00 83.75 87 GLY A C 1
ATOM 738 O O . GLY A 1 87 ? 11.646 16.639 -18.241 1.00 83.75 87 GLY A O 1
ATOM 739 N N . THR A 1 88 ? 10.461 14.736 -18.136 1.00 84.62 88 THR A N 1
ATOM 740 C CA . THR A 1 88 ? 9.189 15.355 -17.743 1.00 84.62 88 THR A CA 1
ATOM 741 C C . THR A 1 88 ? 9.015 15.349 -16.221 1.00 84.62 88 THR A C 1
ATOM 743 O O . THR A 1 88 ? 9.566 14.492 -15.528 1.00 84.62 88 THR A O 1
ATOM 746 N N . PRO A 1 89 ? 8.272 16.314 -15.647 1.00 85.12 89 PRO A N 1
ATOM 747 C CA . PRO A 1 89 ? 7.979 16.296 -14.220 1.00 85.12 89 PRO A CA 1
ATOM 748 C C . PRO A 1 89 ? 7.042 15.133 -13.872 1.00 85.12 89 PRO A C 1
ATOM 750 O O . PRO A 1 89 ? 6.060 14.882 -14.571 1.00 85.12 89 PRO A O 1
ATOM 753 N N . LEU A 1 90 ? 7.315 14.467 -12.748 1.00 84.44 90 LEU A N 1
ATOM 754 C CA . LEU A 1 90 ? 6.451 13.418 -12.212 1.00 84.44 90 LEU A CA 1
ATOM 755 C C . LEU A 1 90 ? 5.082 14.005 -11.793 1.00 84.44 90 LEU A C 1
ATOM 757 O O . LEU A 1 90 ? 5.055 15.050 -11.128 1.00 84.44 90 LEU A O 1
ATOM 761 N N . PRO A 1 91 ? 3.947 13.355 -12.120 1.00 85.75 91 PRO A N 1
ATOM 762 C CA . PRO A 1 91 ? 2.632 13.797 -11.666 1.00 85.75 91 PRO A CA 1
ATOM 763 C C . PRO A 1 91 ? 2.538 13.848 -10.138 1.00 85.75 91 PRO A C 1
ATOM 765 O O . PRO A 1 91 ? 2.886 12.880 -9.461 1.00 85.75 91 PRO A O 1
ATOM 768 N N . LYS A 1 92 ? 2.015 14.957 -9.596 1.00 84.00 92 LYS A N 1
ATOM 769 C CA . LYS A 1 92 ? 1.892 15.171 -8.141 1.00 84.00 92 LYS A CA 1
ATOM 770 C C . LYS A 1 92 ? 0.999 14.133 -7.458 1.00 84.00 92 LYS A C 1
ATOM 772 O O . LYS A 1 92 ? 1.343 13.635 -6.393 1.00 84.00 92 LYS A O 1
ATOM 777 N N . ASN A 1 93 ? -0.142 13.821 -8.067 1.00 85.69 93 ASN A N 1
ATOM 778 C CA . ASN A 1 93 ? -1.126 12.905 -7.495 1.00 85.69 93 ASN A CA 1
ATOM 779 C C . ASN A 1 93 ? -0.792 11.456 -7.859 1.00 85.69 93 ASN A C 1
ATOM 781 O O . ASN A 1 93 ? -0.248 11.193 -8.932 1.00 85.69 93 ASN A O 1
ATOM 785 N N . LEU A 1 94 ? -1.096 10.526 -6.951 1.00 87.38 94 LEU A N 1
ATOM 786 C CA . LEU A 1 94 ? -0.986 9.092 -7.213 1.00 87.38 94 LEU A CA 1
ATOM 787 C C . LEU A 1 94 ? -2.166 8.615 -8.074 1.00 87.38 94 LEU A C 1
ATOM 789 O O . LEU A 1 94 ? -3.291 9.075 -7.860 1.00 87.38 94 LEU A O 1
ATOM 793 N N . PRO A 1 95 ? -1.952 7.655 -8.988 1.00 88.62 95 PRO A N 1
ATOM 794 C CA . PRO A 1 95 ? -3.008 7.106 -9.835 1.00 88.62 95 PRO A CA 1
ATOM 795 C C . PRO A 1 95 ? -3.879 6.083 -9.072 1.00 88.62 95 PRO A C 1
ATOM 797 O O . PRO A 1 95 ? -3.978 4.922 -9.455 1.00 88.62 95 PRO A O 1
ATOM 800 N N . ILE A 1 96 ? -4.510 6.508 -7.970 1.00 86.75 96 ILE A N 1
ATOM 801 C CA . ILE A 1 96 ? -5.299 5.648 -7.060 1.00 86.75 96 ILE A CA 1
ATOM 802 C C . ILE A 1 96 ? -6.650 5.192 -7.628 1.00 86.75 96 ILE A C 1
ATOM 804 O O . ILE A 1 96 ? -7.312 4.356 -7.030 1.00 86.75 96 ILE A O 1
ATOM 808 N N . GLU A 1 97 ? -7.086 5.757 -8.753 1.00 88.06 97 GLU A N 1
ATOM 809 C CA . GLU A 1 97 ? -8.351 5.410 -9.422 1.00 88.06 97 GLU A CA 1
ATOM 810 C C . GLU A 1 97 ? -8.131 4.413 -10.575 1.00 88.06 97 GLU A C 1
ATOM 812 O O . GLU A 1 97 ? -8.961 4.282 -11.474 1.00 88.06 97 GLU A O 1
ATOM 817 N N . GLN A 1 98 ? -6.982 3.732 -10.578 1.00 89.12 98 GLN A N 1
ATOM 818 C CA . GLN A 1 98 ? -6.629 2.741 -11.587 1.00 89.12 98 GLN A CA 1
ATOM 819 C C . GLN A 1 98 ? -6.972 1.326 -11.130 1.00 89.12 98 GLN A C 1
ATOM 821 O O . GLN A 1 98 ? -6.834 0.962 -9.964 1.00 89.12 98 GLN A O 1
ATOM 826 N N . TYR A 1 99 ? -7.352 0.494 -12.095 1.00 91.62 99 TYR A N 1
ATOM 827 C CA . TYR A 1 99 ? -7.683 -0.909 -11.892 1.00 91.62 99 TYR A CA 1
ATOM 828 C C . TYR A 1 99 ? -6.853 -1.793 -12.829 1.00 91.62 99 TYR A C 1
ATOM 830 O O . TYR A 1 99 ? -6.454 -1.352 -13.911 1.00 91.62 99 TYR A O 1
ATOM 838 N N . PRO A 1 100 ? -6.641 -3.080 -12.497 1.00 90.88 100 PRO A N 1
ATOM 839 C CA . PRO A 1 100 ? -5.907 -3.996 -13.373 1.00 90.88 100 PRO A CA 1
ATOM 840 C C . PRO A 1 100 ? -6.502 -4.085 -14.788 1.00 90.88 100 PRO A C 1
ATOM 842 O O . PRO A 1 100 ? -5.782 -4.266 -15.767 1.00 90.88 100 PRO A O 1
ATOM 845 N N . SER A 1 101 ? -7.819 -3.889 -14.919 1.00 91.94 101 SER A N 1
ATOM 846 C CA . SER A 1 101 ? -8.533 -3.841 -16.199 1.00 91.94 101 SER A CA 1
ATOM 847 C C . SER A 1 101 ? -8.189 -2.632 -17.074 1.00 91.94 101 SER A C 1
ATOM 849 O O . SER A 1 101 ? -8.550 -2.637 -18.252 1.00 91.94 101 SER A O 1
ATOM 851 N N . ASN A 1 102 ? -7.522 -1.603 -16.546 1.00 93.44 102 ASN A N 1
ATOM 852 C CA . ASN A 1 102 ? -7.021 -0.466 -17.322 1.00 93.44 102 ASN A CA 1
ATOM 853 C C . ASN A 1 102 ? -5.680 -0.774 -18.008 1.00 93.44 102 ASN A C 1
ATOM 855 O O . ASN A 1 102 ? -5.347 -0.130 -19.000 1.00 93.44 102 ASN A O 1
ATOM 859 N N . LEU A 1 103 ? -4.935 -1.780 -17.535 1.00 95.12 103 LEU A N 1
ATOM 860 C CA . LEU A 1 103 ? -3.624 -2.144 -18.075 1.00 95.12 103 LEU A CA 1
ATOM 861 C C . LEU A 1 103 ? -3.731 -2.880 -19.415 1.00 95.12 103 LEU A C 1
ATOM 863 O O . LEU A 1 103 ? -4.702 -3.593 -19.680 1.00 95.12 103 LEU A O 1
ATOM 867 N N . ARG A 1 104 ? -2.712 -2.739 -20.269 1.00 95.12 104 ARG A N 1
ATOM 868 C CA . ARG A 1 104 ? -2.623 -3.405 -21.579 1.00 95.12 104 ARG A CA 1
ATOM 869 C C . ARG A 1 104 ? -1.199 -3.889 -21.852 1.00 95.12 104 ARG A C 1
ATOM 871 O O . ARG A 1 104 ? -0.238 -3.330 -21.327 1.00 95.12 104 ARG A O 1
ATOM 878 N N . GLY A 1 105 ? -1.068 -4.901 -22.708 1.00 95.50 105 GLY A N 1
ATOM 879 C CA . GLY A 1 105 ? 0.224 -5.369 -23.220 1.00 95.50 105 GLY A CA 1
ATOM 880 C C . GLY A 1 105 ? 1.199 -5.785 -22.114 1.00 95.50 105 GLY A C 1
ATOM 881 O O . GLY A 1 105 ? 0.815 -6.477 -21.171 1.00 95.50 105 GLY A O 1
ATOM 882 N N . ALA A 1 106 ? 2.455 -5.342 -22.223 1.00 94.25 106 ALA A N 1
ATOM 883 C CA . ALA A 1 106 ? 3.518 -5.686 -21.276 1.00 94.25 106 ALA A CA 1
ATOM 884 C C . ALA A 1 106 ? 3.223 -5.223 -19.836 1.00 94.25 106 ALA A C 1
ATOM 886 O O . ALA A 1 106 ? 3.540 -5.942 -18.895 1.00 94.25 106 ALA A O 1
ATOM 887 N N . PHE A 1 107 ? 2.539 -4.088 -19.645 1.00 95.25 107 PHE A N 1
ATOM 888 C CA . PHE A 1 107 ? 2.141 -3.617 -18.311 1.00 95.25 107 PHE A CA 1
ATOM 889 C C . PHE A 1 107 ? 1.130 -4.552 -17.640 1.00 95.25 107 PHE A C 1
ATOM 891 O O . PHE A 1 107 ? 1.224 -4.824 -16.446 1.00 95.25 107 PHE A O 1
ATOM 898 N N . GLN A 1 108 ? 0.175 -5.080 -18.414 1.00 96.56 108 GLN A N 1
ATOM 899 C CA . GLN A 1 108 ? -0.794 -6.054 -17.911 1.00 96.56 108 GLN A CA 1
ATOM 900 C C . GLN A 1 108 ? -0.109 -7.374 -17.545 1.00 96.56 108 GLN A C 1
ATOM 902 O O . GLN A 1 108 ? -0.367 -7.910 -16.470 1.00 96.56 108 GLN A O 1
ATOM 907 N N . ALA A 1 109 ? 0.769 -7.877 -18.418 1.00 96.75 109 ALA A N 1
ATOM 908 C CA . ALA A 1 109 ? 1.517 -9.107 -18.169 1.00 96.75 109 ALA A CA 1
ATOM 909 C C . ALA A 1 109 ? 2.435 -8.977 -16.941 1.00 96.75 109 ALA A C 1
ATOM 911 O O . ALA A 1 109 ? 2.447 -9.862 -16.087 1.00 96.75 109 ALA A O 1
ATOM 912 N N . GLY A 1 110 ? 3.135 -7.845 -16.816 1.00 96.25 110 GLY A N 1
ATOM 913 C CA . GLY A 1 110 ? 3.966 -7.533 -15.658 1.00 96.25 110 GLY A CA 1
ATOM 914 C C . GLY A 1 110 ? 3.148 -7.503 -14.370 1.00 96.25 110 GLY A C 1
ATOM 915 O O . GLY A 1 110 ? 3.468 -8.213 -13.422 1.00 96.25 110 GLY A O 1
ATOM 916 N N . TYR A 1 111 ? 2.035 -6.766 -14.336 1.00 97.38 111 TYR A N 1
ATOM 917 C CA . TYR A 1 111 ? 1.205 -6.714 -13.131 1.00 97.38 111 TYR A CA 1
ATOM 918 C C . TYR A 1 111 ? 0.600 -8.076 -12.753 1.00 97.38 111 TYR A C 1
ATOM 920 O O . TYR A 1 111 ? 0.556 -8.409 -11.574 1.00 97.38 111 TYR A O 1
ATOM 928 N N . GLN A 1 112 ? 0.174 -8.892 -13.724 1.00 97.25 112 GLN A N 1
ATOM 929 C CA . GLN A 1 112 ? -0.326 -10.249 -13.455 1.00 97.25 112 GLN A CA 1
ATOM 930 C C . GLN A 1 112 ? 0.736 -11.141 -12.802 1.00 97.25 112 GLN A C 1
ATOM 932 O O . GLN A 1 112 ? 0.416 -11.919 -11.905 1.00 97.25 112 GLN A O 1
ATOM 937 N N . GLU A 1 113 ? 1.998 -11.018 -13.217 1.00 96.12 113 GLU A N 1
ATOM 938 C CA . GLU A 1 113 ? 3.100 -11.727 -12.568 1.00 96.12 113 GLU A CA 1
ATOM 939 C C . GLU A 1 113 ? 3.353 -11.201 -11.147 1.00 96.12 113 GLU A C 1
ATOM 941 O O . GLU A 1 113 ? 3.497 -12.002 -10.224 1.00 96.12 113 GLU A O 1
ATOM 946 N N . MET A 1 114 ? 3.341 -9.878 -10.938 1.00 95.75 114 MET A N 1
ATOM 947 C CA . MET A 1 114 ? 3.469 -9.296 -9.594 1.00 95.75 114 MET A CA 1
ATOM 948 C C . MET A 1 114 ? 2.344 -9.780 -8.662 1.00 95.75 114 MET A C 1
ATOM 950 O O . MET A 1 114 ? 2.614 -10.162 -7.525 1.00 95.75 114 MET A O 1
ATOM 954 N N . ASP A 1 115 ? 1.099 -9.800 -9.151 1.00 96.62 115 ASP A N 1
ATOM 955 C CA . ASP A 1 115 ? -0.090 -10.273 -8.428 1.00 96.62 115 ASP A CA 1
ATOM 956 C C . ASP A 1 115 ? 0.045 -11.752 -8.030 1.00 96.62 115 ASP A C 1
ATOM 958 O O . ASP A 1 115 ? -0.201 -12.122 -6.881 1.00 96.62 115 ASP A O 1
ATOM 962 N N . ALA A 1 116 ? 0.526 -12.597 -8.948 1.00 95.44 116 ALA A N 1
ATOM 963 C CA . ALA A 1 116 ? 0.792 -14.006 -8.665 1.00 95.44 116 ALA A CA 1
ATOM 964 C C . ALA A 1 116 ? 1.879 -14.191 -7.589 1.00 95.44 116 ALA A C 1
ATOM 966 O O . ALA A 1 116 ? 1.711 -15.010 -6.683 1.00 95.44 116 ALA A O 1
ATOM 967 N N . LEU A 1 117 ? 2.963 -13.407 -7.649 1.00 92.81 117 LEU A N 1
ATOM 968 C CA . LEU A 1 117 ? 4.056 -13.463 -6.672 1.00 92.81 117 LEU A CA 1
ATOM 969 C C . LEU A 1 117 ? 3.595 -13.062 -5.266 1.00 92.81 117 LEU A C 1
ATOM 971 O O . LEU A 1 117 ? 3.887 -13.771 -4.303 1.00 92.81 117 LEU A O 1
ATOM 975 N N . ILE A 1 118 ? 2.838 -11.968 -5.124 1.00 93.00 118 ILE A N 1
ATOM 976 C CA . ILE A 1 118 ? 2.313 -11.570 -3.806 1.00 93.00 118 ILE A CA 1
ATOM 977 C C . ILE A 1 118 ? 1.217 -12.523 -3.312 1.00 93.00 118 ILE A C 1
ATOM 979 O O . ILE A 1 118 ? 1.095 -12.749 -2.107 1.00 93.00 118 ILE A O 1
ATOM 983 N N . GLY A 1 119 ? 0.450 -13.123 -4.228 1.00 92.00 119 GLY A N 1
ATOM 984 C CA . GLY A 1 119 ? -0.555 -14.136 -3.919 1.00 92.00 119 GLY A CA 1
ATOM 985 C C . GLY A 1 119 ? 0.055 -15.400 -3.311 1.00 92.00 119 GLY A C 1
ATOM 986 O O . GLY A 1 119 ? -0.514 -15.960 -2.378 1.00 92.00 119 GLY A O 1
ATOM 987 N N . GLY A 1 120 ? 1.239 -15.800 -3.783 1.00 90.06 120 GLY A N 1
ATOM 988 C CA . GLY A 1 120 ? 2.010 -16.922 -3.239 1.00 90.06 120 GLY A CA 1
ATOM 989 C C . GLY A 1 120 ? 2.899 -16.583 -2.036 1.00 90.06 120 GLY A C 1
ATOM 990 O O . GLY A 1 120 ? 3.551 -17.474 -1.501 1.00 90.06 120 GLY A O 1
ATOM 991 N N . CYS A 1 121 ? 2.966 -15.321 -1.604 1.00 89.81 121 CYS A N 1
ATOM 992 C CA . CYS A 1 121 ? 3.881 -14.900 -0.545 1.00 89.81 121 CYS A CA 1
ATOM 993 C C . CYS A 1 121 ? 3.298 -15.143 0.855 1.00 89.81 121 CYS A C 1
ATOM 995 O O . CYS A 1 121 ? 2.381 -14.439 1.285 1.00 89.81 121 CYS A O 1
ATOM 997 N N . ASP A 1 122 ? 3.894 -16.069 1.612 1.00 90.69 122 ASP A N 1
ATOM 998 C CA . ASP A 1 122 ? 3.469 -16.411 2.978 1.00 90.69 122 ASP A CA 1
ATOM 999 C C . ASP A 1 122 ? 3.417 -15.211 3.927 1.00 90.69 122 ASP A C 1
ATOM 1001 O O . ASP A 1 122 ? 2.517 -15.127 4.762 1.00 90.69 122 ASP A O 1
ATOM 1005 N N . VAL A 1 123 ? 4.355 -14.267 3.789 1.00 90.25 123 VAL A N 1
ATOM 1006 C CA . VAL A 1 123 ? 4.377 -13.030 4.582 1.00 90.25 123 VAL A CA 1
ATOM 1007 C C . VAL A 1 123 ? 3.118 -12.210 4.312 1.00 90.25 123 VAL A C 1
ATOM 1009 O O . VAL A 1 123 ? 2.405 -11.860 5.249 1.00 90.25 123 VAL A O 1
ATOM 1012 N N . ILE A 1 124 ? 2.801 -11.948 3.040 1.00 92.44 124 ILE A N 1
ATOM 1013 C CA . ILE A 1 124 ? 1.611 -11.177 2.655 1.00 92.44 124 ILE A CA 1
ATOM 1014 C C . ILE A 1 124 ? 0.340 -11.899 3.109 1.00 92.44 124 ILE A C 1
ATOM 1016 O O . ILE A 1 124 ? -0.538 -11.275 3.702 1.00 92.44 124 ILE A O 1
ATOM 1020 N N . GLN A 1 125 ? 0.260 -13.218 2.914 1.00 94.06 125 GLN A N 1
ATOM 1021 C CA . GLN A 1 125 ? -0.881 -14.004 3.387 1.00 94.06 125 GLN A CA 1
ATOM 1022 C C . GLN A 1 125 ? -0.992 -14.010 4.922 1.00 94.06 125 GLN A C 1
ATOM 1024 O O . GLN A 1 125 ? -2.097 -14.041 5.459 1.00 94.06 125 GLN A O 1
ATOM 1029 N N . GLY A 1 126 ? 0.133 -13.942 5.638 1.00 93.25 126 GLY A N 1
ATOM 1030 C CA . GLY A 1 126 ? 0.176 -13.771 7.088 1.00 93.25 126 GLY A CA 1
ATOM 1031 C C . GLY A 1 126 ? -0.432 -12.443 7.535 1.00 93.25 126 GLY A C 1
ATOM 1032 O O . GLY A 1 126 ? -1.300 -12.441 8.404 1.00 93.25 126 GLY A O 1
ATOM 1033 N N . TYR A 1 127 ? -0.064 -11.334 6.884 1.00 93.69 127 TYR A N 1
ATOM 1034 C CA . TYR A 1 127 ? -0.692 -10.031 7.131 1.00 93.69 127 TYR A CA 1
ATOM 1035 C C . TYR A 1 127 ? -2.189 -10.040 6.814 1.00 93.69 127 TYR A C 1
ATOM 1037 O O . TYR A 1 127 ? -2.971 -9.552 7.621 1.00 93.69 127 TYR A O 1
ATOM 1045 N N . VAL A 1 128 ? -2.606 -10.618 5.682 1.00 95.00 128 VAL A N 1
ATOM 1046 C CA . VAL A 1 128 ? -4.030 -10.743 5.319 1.00 95.00 128 VAL A CA 1
ATOM 1047 C C . VAL A 1 128 ? -4.817 -11.433 6.434 1.00 95.00 128 VAL A C 1
ATOM 1049 O O . VAL A 1 128 ? -5.827 -10.896 6.887 1.00 95.00 128 VAL A O 1
ATOM 1052 N N . ARG A 1 129 ? -4.339 -12.589 6.912 1.00 94.12 129 ARG A N 1
ATOM 1053 C CA . ARG A 1 129 ? -4.994 -13.333 7.996 1.00 94.12 129 ARG A CA 1
ATOM 1054 C C . ARG A 1 129 ? -5.040 -12.519 9.284 1.00 94.12 129 ARG A C 1
ATOM 1056 O O . ARG A 1 129 ? -6.121 -12.335 9.839 1.00 94.12 129 ARG A O 1
ATOM 1063 N N . ALA A 1 130 ? -3.900 -11.983 9.716 1.00 91.44 130 ALA A N 1
ATOM 1064 C CA . ALA A 1 130 ? -3.799 -11.239 10.966 1.00 91.44 130 ALA A CA 1
ATOM 1065 C C . ALA A 1 130 ? -4.683 -9.983 10.978 1.00 91.44 130 ALA A C 1
ATOM 1067 O O . ALA A 1 130 ? -5.383 -9.737 11.955 1.00 91.44 130 ALA A O 1
ATOM 1068 N N . LEU A 1 131 ? -4.705 -9.220 9.882 1.00 91.50 131 LEU A N 1
ATOM 1069 C CA . LEU A 1 131 ? -5.479 -7.981 9.776 1.00 91.50 131 LEU A CA 1
ATOM 1070 C C . LEU A 1 131 ? -6.989 -8.226 9.616 1.00 91.50 131 LEU A C 1
ATOM 1072 O O . LEU A 1 131 ? -7.788 -7.391 10.039 1.00 91.50 131 LEU A O 1
ATOM 1076 N N . SER A 1 132 ? -7.384 -9.359 9.025 1.00 91.56 132 SER A N 1
ATOM 1077 C CA . SER A 1 132 ? -8.796 -9.746 8.859 1.00 91.56 132 SER A CA 1
ATOM 1078 C C . SER A 1 132 ? -9.442 -10.310 10.127 1.00 91.56 132 SER A C 1
ATOM 1080 O O . SER A 1 132 ? -10.669 -10.402 10.220 1.00 91.56 132 SER A O 1
ATOM 1082 N N . LYS A 1 133 ? -8.624 -10.706 11.108 1.00 87.06 133 LYS A N 1
ATOM 1083 C CA . LYS A 1 133 ? -9.089 -11.342 12.337 1.00 87.06 133 LYS A CA 1
ATOM 1084 C C . LYS A 1 133 ? -10.096 -10.435 13.048 1.00 87.06 133 LYS A C 1
ATOM 1086 O O . LYS A 1 133 ? -9.832 -9.258 13.282 1.00 87.06 133 LYS A O 1
ATOM 1091 N N . ASN A 1 134 ? -11.248 -11.006 13.401 1.00 81.19 134 ASN A N 1
ATOM 1092 C CA . ASN A 1 134 ? -12.337 -10.333 14.119 1.00 81.19 134 ASN A CA 1
ATOM 1093 C C . ASN A 1 134 ? -12.870 -9.050 13.448 1.00 81.19 134 ASN A C 1
ATOM 1095 O O . ASN A 1 134 ? -13.463 -8.224 14.138 1.00 81.19 134 ASN A O 1
ATOM 1099 N N . GLU A 1 135 ? -12.646 -8.859 12.140 1.00 80.00 135 GLU A N 1
ATOM 1100 C CA . GLU A 1 135 ? -12.986 -7.614 11.429 1.00 80.00 135 GLU A CA 1
ATOM 1101 C C . GLU A 1 135 ? -12.457 -6.362 12.158 1.00 80.00 135 GLU A C 1
ATOM 1103 O O . GLU A 1 135 ? -13.128 -5.328 12.251 1.00 80.00 135 GLU A O 1
ATOM 1108 N N . ALA A 1 136 ? -11.244 -6.474 12.713 1.00 81.31 136 ALA A N 1
ATOM 1109 C CA . ALA A 1 136 ? -10.611 -5.409 13.473 1.00 81.31 136 ALA A CA 1
ATOM 1110 C C . ALA A 1 136 ? -10.537 -4.103 12.664 1.00 81.31 136 ALA A C 1
ATOM 1112 O O . ALA A 1 136 ? -10.391 -4.095 11.437 1.00 81.31 136 ALA A O 1
ATOM 1113 N N . ARG A 1 137 ? -10.651 -2.980 13.375 1.00 87.19 137 ARG A N 1
ATOM 1114 C CA . ARG A 1 137 ? -10.597 -1.637 12.792 1.00 87.19 137 ARG A CA 1
ATOM 1115 C C . ARG A 1 137 ? -9.166 -1.138 12.833 1.00 87.19 137 ARG A C 1
ATOM 1117 O O . ARG A 1 137 ? -8.647 -0.913 13.916 1.00 87.19 137 ARG A O 1
ATOM 1124 N N . HIS A 1 138 ? -8.586 -0.905 11.664 1.00 86.94 138 HIS A N 1
ATOM 1125 C CA . HIS A 1 138 ? -7.215 -0.428 11.521 1.00 86.94 138 HIS A CA 1
ATOM 1126 C C . HIS A 1 138 ? -7.215 1.037 11.118 1.00 86.94 138 HIS A C 1
ATOM 1128 O O . HIS A 1 138 ? -7.768 1.422 10.081 1.00 86.94 138 HIS A O 1
ATOM 1134 N N . TYR A 1 139 ? -6.596 1.866 11.944 1.00 85.56 139 TYR A N 1
ATOM 1135 C CA . TYR A 1 139 ? -6.520 3.303 11.734 1.00 85.56 139 TYR A CA 1
ATOM 1136 C C . TYR A 1 139 ? -5.282 3.674 10.925 1.00 85.56 139 TYR A C 1
ATOM 1138 O O . TYR A 1 139 ? -4.336 2.903 10.758 1.00 85.56 139 TYR A O 1
ATOM 1146 N N . ARG A 1 140 ? -5.264 4.908 10.420 1.00 84.31 140 ARG A N 1
ATOM 1147 C CA . ARG A 1 140 ? -4.174 5.399 9.570 1.00 84.31 140 ARG A CA 1
ATOM 1148 C C . ARG A 1 140 ? -2.766 5.178 10.154 1.00 84.31 140 ARG A C 1
ATOM 1150 O O . ARG A 1 140 ? -1.914 4.772 9.365 1.00 84.31 140 ARG A O 1
ATOM 1157 N N . PRO A 1 141 ? -2.462 5.429 11.444 1.00 82.25 141 PRO A N 1
ATOM 1158 C CA . PRO A 1 141 ? -1.113 5.196 11.968 1.00 82.25 141 PRO A CA 1
ATOM 1159 C C . PRO A 1 141 ? -0.680 3.727 11.867 1.00 82.25 141 PRO A C 1
ATOM 1161 O O . PRO A 1 141 ? 0.441 3.452 11.439 1.00 82.25 141 PRO A O 1
ATOM 1164 N N . GLU A 1 142 ? -1.595 2.804 12.167 1.00 83.81 142 GLU A N 1
ATOM 1165 C CA . GLU A 1 142 ? -1.378 1.354 12.109 1.00 83.81 142 GLU A CA 1
ATOM 1166 C C . GLU A 1 142 ? -1.171 0.906 10.660 1.00 83.81 142 GLU A C 1
ATOM 1168 O O . GLU A 1 142 ? -0.148 0.310 10.330 1.00 83.81 142 GLU A O 1
ATOM 1173 N N . LEU A 1 143 ? -2.074 1.308 9.758 1.00 87.56 143 LEU A N 1
ATOM 1174 C CA . LEU A 1 143 ? -1.946 1.051 8.321 1.00 87.56 143 LEU A CA 1
ATOM 1175 C C . LEU A 1 143 ? -0.640 1.610 7.748 1.00 87.56 143 LEU A C 1
ATOM 1177 O O . LEU A 1 143 ? 0.011 0.941 6.948 1.00 87.56 143 LEU A O 1
ATOM 1181 N N . SER A 1 144 ? -0.238 2.818 8.160 1.00 85.00 144 SER A N 1
ATOM 1182 C CA . SER A 1 144 ? 1.019 3.436 7.712 1.00 85.00 144 SER A CA 1
ATOM 1183 C C . SER A 1 144 ? 2.213 2.592 8.136 1.00 85.00 144 SER A C 1
ATOM 1185 O O . SER A 1 144 ? 3.117 2.368 7.339 1.00 85.00 144 SER A O 1
ATOM 1187 N N . PHE A 1 145 ? 2.204 2.104 9.377 1.00 82.56 145 PHE A N 1
ATOM 1188 C CA . PHE A 1 145 ? 3.252 1.245 9.909 1.00 82.56 145 PHE A CA 1
ATOM 1189 C C . PHE A 1 145 ? 3.320 -0.110 9.185 1.00 82.56 145 PHE A C 1
ATOM 1191 O O . PHE A 1 145 ? 4.401 -0.528 8.759 1.00 82.56 145 PHE A O 1
ATOM 1198 N N . TYR A 1 146 ? 2.180 -0.780 8.984 1.00 86.62 146 TYR A N 1
ATOM 1199 C CA . TYR A 1 146 ? 2.135 -2.062 8.273 1.00 86.62 146 TYR A CA 1
ATOM 1200 C C . TYR A 1 146 ? 2.573 -1.918 6.815 1.00 86.62 146 TYR A C 1
ATOM 1202 O O . TYR A 1 146 ? 3.386 -2.709 6.334 1.00 86.62 146 TYR A O 1
ATOM 1210 N N . LEU A 1 147 ? 2.095 -0.881 6.120 1.00 88.75 147 LEU A N 1
ATOM 1211 C CA . LEU A 1 147 ? 2.501 -0.609 4.745 1.00 88.75 147 LEU A CA 1
ATOM 1212 C C . LEU A 1 147 ? 3.980 -0.250 4.649 1.00 88.75 147 LEU A C 1
ATOM 1214 O O . LEU A 1 147 ? 4.643 -0.801 3.782 1.00 88.75 147 LEU A O 1
ATOM 1218 N N . ALA A 1 148 ? 4.517 0.598 5.532 1.00 81.75 148 ALA A N 1
ATOM 1219 C CA . ALA A 1 148 ? 5.946 0.921 5.550 1.00 81.75 148 ALA A CA 1
ATOM 1220 C C . ALA A 1 148 ? 6.808 -0.328 5.748 1.00 81.75 148 ALA A C 1
ATOM 1222 O O . ALA A 1 148 ? 7.831 -0.491 5.088 1.00 81.75 148 ALA A O 1
ATOM 1223 N N . THR A 1 149 ? 6.345 -1.244 6.597 1.00 79.56 149 THR A N 1
ATOM 1224 C CA . THR A 1 149 ? 7.018 -2.518 6.839 1.00 79.56 149 THR A CA 1
ATOM 1225 C C . THR A 1 149 ? 7.001 -3.407 5.589 1.00 79.56 149 THR A C 1
ATOM 1227 O O . THR A 1 149 ? 8.037 -3.931 5.195 1.00 79.56 149 THR A O 1
ATOM 1230 N N . LEU A 1 150 ? 5.853 -3.551 4.918 1.00 86.75 150 LEU A N 1
ATOM 1231 C CA . LEU A 1 150 ? 5.703 -4.360 3.695 1.00 86.75 150 LEU A CA 1
ATOM 1232 C C . LEU A 1 150 ? 6.274 -3.708 2.428 1.00 86.75 150 LEU A C 1
ATOM 1234 O O . LEU A 1 150 ? 6.481 -4.384 1.418 1.00 86.75 150 LEU A O 1
ATOM 1238 N N . HIS A 1 151 ? 6.5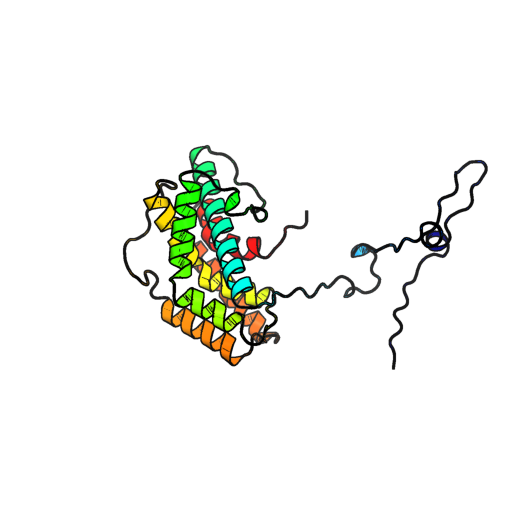01 -2.399 2.454 1.00 86.75 151 HIS A N 1
ATOM 1239 C CA . HIS A 1 151 ? 6.776 -1.610 1.264 1.00 86.75 151 HIS A CA 1
ATOM 1240 C C . HIS A 1 151 ? 8.052 -2.050 0.547 1.00 86.75 151 HIS A C 1
ATOM 1242 O O . HIS A 1 151 ? 8.008 -2.249 -0.663 1.00 86.75 151 HIS A O 1
ATOM 1248 N N . THR A 1 152 ? 9.151 -2.291 1.268 1.00 78.81 152 THR A N 1
ATOM 1249 C CA . THR A 1 152 ? 10.421 -2.736 0.665 1.00 78.81 152 THR A CA 1
ATOM 1250 C C . THR A 1 152 ? 10.249 -4.041 -0.117 1.00 78.81 152 THR A C 1
ATOM 1252 O O . THR A 1 152 ? 10.751 -4.176 -1.234 1.00 78.81 152 THR A O 1
ATOM 1255 N N . ARG A 1 153 ? 9.483 -4.990 0.430 1.00 83.94 153 ARG A N 1
ATOM 1256 C CA . ARG A 1 153 ? 9.195 -6.284 -0.202 1.00 83.94 153 ARG A CA 1
ATOM 1257 C C . ARG A 1 153 ? 8.329 -6.133 -1.455 1.00 83.94 153 ARG A C 1
ATOM 1259 O O . ARG A 1 153 ? 8.625 -6.729 -2.493 1.00 83.94 153 ARG A O 1
ATOM 1266 N N . LEU A 1 154 ? 7.283 -5.311 -1.382 1.00 89.88 154 LEU A N 1
ATOM 1267 C CA . LEU A 1 154 ? 6.405 -5.031 -2.523 1.00 89.88 154 LEU A CA 1
ATOM 1268 C C . LEU A 1 154 ? 7.148 -4.265 -3.627 1.00 89.88 154 LEU A C 1
ATOM 1270 O O . LEU A 1 154 ? 7.044 -4.629 -4.795 1.00 89.88 154 LEU A O 1
ATOM 1274 N N . LEU A 1 155 ? 7.968 -3.276 -3.266 1.00 87.00 155 LEU A N 1
ATOM 1275 C CA . LEU A 1 155 ? 8.810 -2.537 -4.205 1.00 87.00 155 LEU A CA 1
ATOM 1276 C C . LEU A 1 155 ? 9.833 -3.456 -4.879 1.00 87.00 155 LEU A C 1
ATOM 1278 O O . LEU A 1 155 ? 9.996 -3.393 -6.093 1.00 87.00 155 LEU A O 1
ATOM 1282 N N . SER A 1 156 ? 10.463 -4.361 -4.128 1.00 81.75 156 SER A N 1
ATOM 1283 C CA . SER A 1 156 ? 11.392 -5.352 -4.691 1.00 81.75 156 SER A CA 1
ATOM 1284 C C . SER A 1 156 ? 10.708 -6.243 -5.731 1.00 81.75 156 SER A C 1
ATOM 1286 O O . SER A 1 156 ? 11.273 -6.497 -6.792 1.00 81.75 156 SER A O 1
ATOM 1288 N N . THR A 1 157 ? 9.460 -6.652 -5.471 1.00 88.31 157 THR A N 1
ATOM 1289 C CA . THR A 1 157 ? 8.639 -7.407 -6.435 1.00 88.31 157 THR A CA 1
ATOM 1290 C C . THR A 1 157 ? 8.383 -6.590 -7.702 1.00 88.31 157 THR A C 1
ATOM 1292 O O . THR A 1 157 ? 8.581 -7.090 -8.808 1.00 88.31 157 THR A O 1
ATOM 1295 N N . VAL A 1 158 ? 7.993 -5.318 -7.554 1.00 90.81 158 VAL A N 1
ATOM 1296 C CA . VAL A 1 158 ? 7.762 -4.406 -8.685 1.00 90.81 158 VAL A CA 1
ATOM 1297 C C . VAL A 1 158 ? 9.025 -4.244 -9.529 1.00 90.81 158 VAL A C 1
ATOM 1299 O O . VAL A 1 158 ? 8.968 -4.434 -10.741 1.00 90.81 158 VAL A O 1
ATOM 1302 N N . LEU A 1 159 ? 10.169 -3.940 -8.912 1.00 85.88 159 LEU A N 1
ATOM 1303 C CA . LEU A 1 159 ? 11.431 -3.724 -9.624 1.00 85.88 159 LEU A CA 1
ATOM 1304 C C . LEU A 1 159 ? 11.908 -4.994 -10.342 1.00 85.88 159 LEU A C 1
ATOM 1306 O O . LEU A 1 159 ? 12.308 -4.926 -11.504 1.00 85.88 159 LEU A O 1
ATOM 1310 N N . LEU A 1 160 ? 11.800 -6.156 -9.690 1.00 84.31 160 LEU A N 1
ATOM 1311 C CA . LEU A 1 160 ? 12.165 -7.444 -10.278 1.00 84.31 160 LEU A CA 1
ATOM 1312 C C . LEU A 1 160 ? 11.344 -7.762 -11.530 1.00 84.31 160 LEU A C 1
ATOM 1314 O O . LEU A 1 160 ? 11.898 -8.100 -12.579 1.00 84.31 160 LEU A O 1
ATOM 1318 N N . VAL A 1 161 ? 10.019 -7.649 -11.430 1.00 90.75 161 VAL A N 1
ATOM 1319 C CA . VAL A 1 161 ? 9.131 -7.958 -12.553 1.00 90.75 161 VAL A CA 1
ATOM 1320 C C . VAL A 1 161 ? 9.263 -6.906 -13.653 1.00 90.75 161 VAL A C 1
ATOM 1322 O O . VAL A 1 161 ? 9.294 -7.262 -14.831 1.00 90.75 161 VAL A O 1
ATOM 1325 N N . ASN A 1 162 ? 9.430 -5.629 -13.298 1.00 89.75 162 ASN A N 1
ATOM 1326 C CA . ASN A 1 162 ? 9.683 -4.570 -14.271 1.00 89.75 162 ASN A CA 1
ATOM 1327 C C . ASN A 1 162 ? 10.934 -4.851 -15.100 1.00 89.75 162 ASN A C 1
ATOM 1329 O O . ASN A 1 162 ? 10.886 -4.727 -16.322 1.00 89.75 162 ASN A O 1
ATOM 1333 N N . PHE A 1 163 ? 12.021 -5.279 -14.460 1.00 84.62 163 PHE A N 1
ATOM 1334 C CA . PHE A 1 163 ? 13.240 -5.671 -15.157 1.00 84.62 163 PHE A CA 1
ATOM 1335 C C . PHE A 1 163 ? 12.996 -6.850 -16.111 1.00 84.62 163 PHE A C 1
ATOM 1337 O O . PHE A 1 163 ? 13.330 -6.775 -17.293 1.00 84.62 163 PHE A O 1
ATOM 1344 N N . LYS A 1 164 ? 12.339 -7.915 -15.631 1.00 87.25 164 LYS A N 1
ATOM 1345 C CA . LYS A 1 164 ? 12.044 -9.120 -16.427 1.00 87.25 164 LYS A CA 1
ATOM 1346 C C . LYS A 1 164 ? 11.199 -8.829 -17.672 1.00 87.25 164 LYS A C 1
ATOM 1348 O O . LYS A 1 164 ? 11.422 -9.437 -18.716 1.00 87.25 164 LYS A O 1
ATOM 1353 N N . HIS A 1 165 ? 10.235 -7.914 -17.567 1.00 90.44 165 HIS A N 1
ATOM 1354 C CA . HIS A 1 165 ? 9.345 -7.529 -18.671 1.00 90.44 165 HIS A CA 1
ATOM 1355 C C . HIS A 1 165 ? 9.880 -6.356 -19.509 1.00 90.44 165 HIS A C 1
ATOM 1357 O O . HIS A 1 165 ? 9.198 -5.913 -20.431 1.00 90.44 165 HIS A O 1
ATOM 1363 N N . GLY A 1 166 ? 11.080 -5.841 -19.215 1.00 87.69 166 GLY A N 1
ATOM 1364 C CA . GLY A 1 166 ? 11.663 -4.697 -19.925 1.00 87.69 166 GLY A CA 1
ATOM 1365 C C . GLY A 1 166 ? 10.910 -3.377 -19.707 1.00 87.69 166 GLY A C 1
ATOM 1366 O O . GLY A 1 166 ? 10.958 -2.497 -20.562 1.00 87.69 166 GLY A O 1
ATOM 1367 N N . LEU A 1 167 ? 10.196 -3.245 -18.585 1.00 87.75 167 LEU A N 1
ATOM 1368 C CA . LEU A 1 167 ? 9.417 -2.058 -18.208 1.00 87.75 167 LEU A CA 1
ATOM 1369 C C . LEU A 1 167 ? 10.251 -1.004 -17.462 1.00 87.75 167 LEU A C 1
ATOM 1371 O O . LEU A 1 167 ? 9.804 0.131 -17.321 1.00 87.75 167 LEU A O 1
ATOM 1375 N N . SER A 1 168 ? 11.436 -1.367 -16.962 1.00 78.12 168 SER A N 1
ATOM 1376 C CA . SER A 1 168 ? 12.386 -0.434 -16.346 1.00 78.12 168 SER A CA 1
ATOM 1377 C C . SER A 1 168 ? 13.831 -0.876 -16.572 1.00 78.12 168 SER A C 1
ATOM 1379 O O . SER A 1 168 ? 14.112 -2.067 -16.707 1.00 78.12 168 SER A O 1
ATOM 1381 N N . GLY A 1 169 ? 14.749 0.096 -16.594 1.00 65.12 169 GLY A N 1
ATOM 1382 C CA . 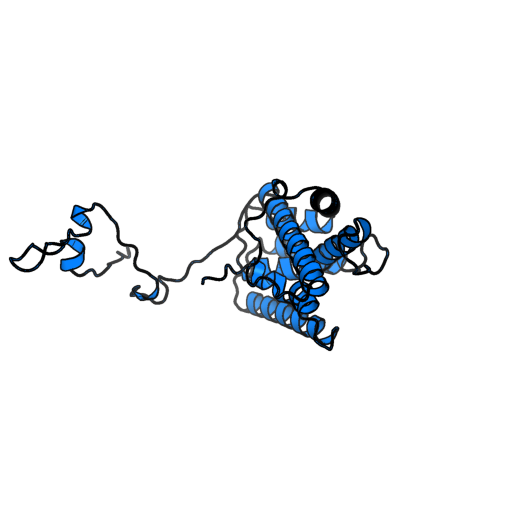GLY A 1 169 ? 16.197 -0.138 -16.645 1.00 65.12 169 GLY A CA 1
ATOM 1383 C C . GLY A 1 169 ? 16.8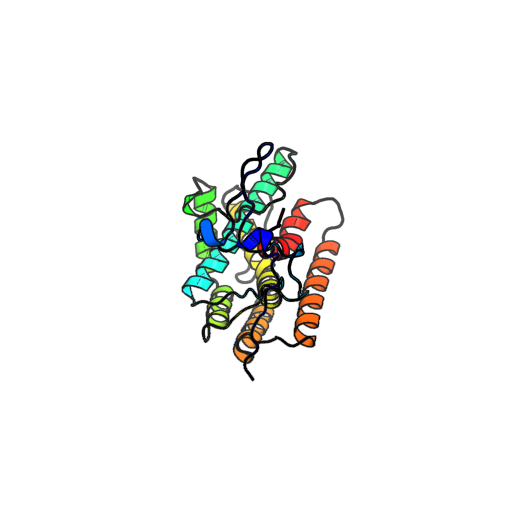51 -0.398 -15.282 1.00 65.12 169 GLY A C 1
ATOM 1384 O O . GLY A 1 169 ? 18.069 -0.562 -15.221 1.00 65.12 169 GLY A O 1
ATOM 1385 N N . VAL A 1 170 ? 16.081 -0.397 -14.188 1.00 66.50 170 VAL A N 1
ATOM 1386 C CA . VAL A 1 170 ? 16.596 -0.653 -12.835 1.00 66.50 170 VAL A CA 1
ATOM 1387 C C . VAL A 1 170 ? 16.868 -2.145 -12.657 1.00 66.50 170 VAL A C 1
ATOM 1389 O O . VAL A 1 170 ? 15.965 -2.970 -12.783 1.00 66.50 170 VAL A O 1
ATOM 1392 N N . TYR A 1 171 ? 18.115 -2.488 -12.337 1.00 57.91 171 TYR A N 1
ATOM 1393 C CA . TYR A 1 171 ? 18.515 -3.861 -12.048 1.00 57.91 171 TYR A CA 1
ATOM 1394 C C . TYR A 1 171 ? 18.158 -4.214 -10.597 1.00 57.91 171 TYR A C 1
ATOM 1396 O O . TYR A 1 171 ? 18.622 -3.524 -9.686 1.00 57.91 171 TYR A O 1
ATOM 1404 N N . PRO A 1 172 ? 17.360 -5.267 -10.355 1.00 59.16 172 PRO A N 1
ATOM 1405 C CA . PRO A 1 172 ? 17.191 -5.809 -9.015 1.00 59.16 172 PRO A CA 1
ATOM 1406 C C . PRO A 1 172 ? 18.483 -6.520 -8.588 1.00 59.16 172 PRO A C 1
ATOM 1408 O O . PRO A 1 172 ? 19.126 -7.187 -9.404 1.00 59.16 172 PRO A O 1
ATOM 1411 N N . ASP A 1 173 ? 18.844 -6.415 -7.310 1.00 53.41 173 ASP A N 1
ATOM 1412 C CA . ASP A 1 173 ? 19.867 -7.291 -6.736 1.00 53.41 173 ASP A CA 1
ATOM 1413 C C . ASP A 1 173 ? 19.318 -8.730 -6.736 1.00 53.41 173 ASP A C 1
ATOM 1415 O O . ASP A 1 173 ? 18.177 -8.972 -6.328 1.00 53.41 173 ASP A O 1
ATOM 1419 N N . GLN A 1 174 ? 20.051 -9.675 -7.326 1.00 49.25 174 GLN A N 1
ATOM 1420 C CA . GLN A 1 174 ? 19.508 -10.995 -7.644 1.00 49.25 174 GLN A CA 1
ATOM 1421 C C . GLN A 1 174 ? 19.454 -11.930 -6.425 1.00 49.25 174 GLN A C 1
ATOM 1423 O O . GLN A 1 174 ? 20.410 -12.072 -5.669 1.00 49.25 174 GLN A O 1
ATOM 1428 N N . THR A 1 175 ? 18.369 -12.714 -6.391 1.00 46.06 175 THR A N 1
ATOM 1429 C CA . THR A 1 175 ? 18.239 -14.075 -5.824 1.00 46.06 175 THR A CA 1
ATOM 1430 C C . THR A 1 175 ? 18.262 -14.272 -4.303 1.00 46.06 175 THR A C 1
ATOM 1432 O O . THR A 1 175 ? 19.294 -14.525 -3.695 1.00 46.06 175 THR A O 1
ATOM 1435 N N . SER A 1 176 ? 17.059 -14.358 -3.730 1.00 40.97 176 SER A N 1
ATOM 1436 C CA . SER A 1 176 ? 16.684 -15.257 -2.623 1.00 40.97 176 SER A CA 1
ATOM 1437 C C . SER A 1 176 ? 15.146 -15.338 -2.579 1.00 40.97 176 SER A C 1
ATOM 1439 O O . SER A 1 176 ? 14.480 -14.409 -3.033 1.00 40.97 176 SER A O 1
ATOM 1441 N N . GLU A 1 177 ? 14.567 -16.432 -2.064 1.00 47.00 177 GLU A N 1
ATOM 1442 C CA . GLU A 1 177 ? 13.119 -16.517 -1.760 1.00 47.00 177 GLU A CA 1
ATOM 1443 C C . GLU A 1 177 ? 12.705 -15.473 -0.697 1.00 47.00 177 GLU A C 1
ATOM 1445 O O . GLU A 1 177 ? 11.555 -15.033 -0.643 1.00 47.00 177 GLU A O 1
ATOM 1450 N N . ASP A 1 178 ? 13.680 -15.022 0.101 1.00 53.56 178 ASP A N 1
ATOM 1451 C CA . ASP A 1 178 ? 13.614 -13.867 0.991 1.00 53.56 178 ASP A CA 1
ATOM 1452 C C . ASP A 1 178 ? 14.873 -12.987 0.807 1.00 53.56 178 ASP A C 1
ATOM 1454 O O . ASP A 1 178 ? 15.851 -13.134 1.544 1.00 53.56 178 ASP A O 1
ATOM 1458 N N . PRO A 1 179 ? 14.913 -12.110 -0.212 1.00 48.56 179 PRO A N 1
ATOM 1459 C CA . PRO A 1 179 ? 16.102 -11.321 -0.558 1.00 48.56 179 PRO A CA 1
ATOM 1460 C C . PRO A 1 179 ? 16.424 -10.217 0.446 1.00 48.56 179 PRO A C 1
ATOM 1462 O O . PRO A 1 179 ? 17.511 -9.652 0.403 1.00 48.56 179 PRO A O 1
ATOM 1465 N N . LEU A 1 180 ? 15.509 -9.938 1.373 1.00 58.19 180 LEU A N 1
ATOM 1466 C CA . LEU A 1 180 ? 15.686 -8.924 2.404 1.00 58.19 180 LEU A CA 1
ATOM 1467 C C . LEU A 1 180 ? 16.068 -9.532 3.760 1.00 58.19 180 LEU A C 1
ATOM 1469 O O . LEU A 1 180 ? 16.479 -8.789 4.651 1.00 58.19 180 LEU A O 1
ATOM 1473 N N . GLY A 1 181 ? 15.937 -10.857 3.929 1.00 62.69 181 GLY A N 1
ATOM 1474 C CA . GLY A 1 181 ? 16.087 -11.517 5.230 1.00 62.69 181 GLY A CA 1
ATOM 1475 C C . GLY A 1 181 ? 15.145 -10.935 6.292 1.00 62.69 181 GLY A C 1
ATOM 1476 O O . GLY A 1 181 ? 15.465 -10.947 7.479 1.00 62.69 181 GLY A O 1
ATOM 1477 N N . ASP A 1 182 ? 14.020 -10.353 5.866 1.00 71.19 182 ASP A N 1
ATOM 1478 C CA . ASP A 1 182 ? 13.113 -9.574 6.713 1.00 71.19 182 ASP A CA 1
ATOM 1479 C C . ASP A 1 182 ? 11.915 -10.402 7.203 1.00 71.19 182 ASP A C 1
ATOM 1481 O O . ASP A 1 182 ? 11.042 -9.884 7.907 1.00 71.19 182 ASP A O 1
ATOM 1485 N N . ARG A 1 183 ? 11.875 -11.707 6.892 1.00 77.50 183 ARG A N 1
ATOM 1486 C CA . ARG A 1 183 ? 10.811 -12.613 7.340 1.00 77.50 183 ARG A CA 1
ATOM 1487 C C . ARG A 1 183 ? 10.587 -12.551 8.848 1.00 77.50 183 ARG A C 1
ATOM 1489 O O . ARG A 1 183 ? 9.439 -12.438 9.268 1.00 77.50 183 ARG A O 1
ATOM 1496 N N . ASP A 1 184 ? 11.643 -12.586 9.657 1.00 75.88 184 ASP A N 1
ATOM 1497 C CA . ASP A 1 184 ? 11.520 -12.552 11.122 1.00 75.88 184 ASP A CA 1
ATOM 1498 C C . ASP A 1 184 ? 10.918 -11.230 11.617 1.00 75.88 184 ASP A C 1
ATOM 1500 O O . ASP A 1 184 ? 10.068 -11.217 12.512 1.00 75.88 184 ASP A O 1
ATOM 1504 N N . LEU A 1 185 ? 11.287 -10.118 10.975 1.00 77.56 185 LEU A N 1
ATOM 1505 C CA . LEU A 1 185 ? 10.712 -8.801 11.245 1.00 77.56 185 LEU A CA 1
ATOM 1506 C C . LEU A 1 185 ? 9.212 -8.778 10.917 1.00 77.56 185 LEU A C 1
ATOM 1508 O O . LEU A 1 185 ? 8.406 -8.261 11.696 1.00 77.56 185 LEU A O 1
ATOM 1512 N N . HIS A 1 186 ? 8.813 -9.392 9.804 1.00 83.62 186 HIS A N 1
ATOM 1513 C CA . HIS A 1 186 ? 7.404 -9.522 9.450 1.00 83.62 186 HIS A CA 1
ATOM 1514 C C . HIS A 1 186 ? 6.630 -10.445 10.391 1.00 83.62 186 HIS A C 1
ATOM 1516 O O . HIS A 1 186 ? 5.512 -10.101 10.766 1.00 83.62 186 HIS A O 1
ATOM 1522 N N . LEU A 1 187 ? 7.204 -11.578 10.803 1.00 83.69 187 LEU A N 1
ATOM 1523 C CA . LEU A 1 187 ? 6.578 -12.493 11.761 1.00 83.69 187 LEU A CA 1
ATOM 1524 C C . LEU A 1 187 ? 6.327 -11.804 13.105 1.00 83.69 187 LEU A C 1
ATOM 1526 O O . LEU A 1 187 ? 5.255 -11.971 13.685 1.00 83.69 187 LEU A O 1
ATOM 1530 N N . GLN A 1 188 ? 7.264 -10.975 13.569 1.00 79.56 188 GLN A N 1
ATOM 1531 C CA . GLN A 1 188 ? 7.069 -10.174 14.775 1.00 79.56 188 GLN A CA 1
ATOM 1532 C C . GLN A 1 188 ? 5.913 -9.176 14.616 1.00 79.56 188 GLN A C 1
ATOM 1534 O O . GLN A 1 188 ? 5.073 -9.053 15.506 1.00 79.56 188 GLN A O 1
ATOM 1539 N N . ALA A 1 189 ? 5.843 -8.468 13.487 1.00 81.00 189 ALA A N 1
ATOM 1540 C CA . ALA A 1 189 ? 4.757 -7.530 13.219 1.00 81.00 189 ALA A CA 1
ATOM 1541 C C . ALA A 1 189 ? 3.386 -8.228 13.121 1.00 81.00 189 ALA A C 1
ATOM 1543 O O . ALA A 1 189 ? 2.419 -7.737 13.699 1.00 81.00 189 ALA A O 1
ATOM 1544 N N . ILE A 1 190 ? 3.318 -9.394 12.469 1.00 85.62 190 ILE A N 1
ATOM 1545 C CA . ILE A 1 190 ? 2.120 -10.246 12.394 1.00 85.62 190 ILE A CA 1
ATOM 1546 C C . ILE A 1 190 ? 1.686 -10.684 13.795 1.00 85.62 190 ILE A C 1
ATOM 1548 O O . ILE A 1 190 ? 0.532 -10.491 14.168 1.00 85.62 190 ILE A O 1
ATOM 1552 N N . SER A 1 191 ? 2.618 -11.193 14.604 1.00 82.88 191 SER A N 1
ATOM 1553 C CA . SER A 1 191 ? 2.327 -11.611 15.976 1.00 82.88 191 SER A CA 1
ATOM 1554 C C . SER A 1 191 ? 1.798 -10.455 16.832 1.00 82.88 191 SER A C 1
ATOM 1556 O O . SER A 1 191 ? 0.862 -10.648 17.606 1.00 82.88 191 SER A O 1
ATOM 1558 N N . ASN A 1 192 ? 2.329 -9.239 16.659 1.00 79.56 192 ASN A N 1
ATOM 1559 C CA . ASN A 1 192 ? 1.821 -8.058 17.359 1.00 79.56 192 ASN A CA 1
ATOM 1560 C C . ASN A 1 192 ? 0.373 -7.730 16.960 1.00 79.56 192 ASN A C 1
ATOM 1562 O O . ASN A 1 192 ? -0.439 -7.448 17.839 1.00 79.56 192 ASN A O 1
ATOM 1566 N N . ILE A 1 193 ? 0.033 -7.811 15.665 1.00 82.25 193 ILE A N 1
ATOM 1567 C CA . ILE A 1 193 ? -1.347 -7.622 15.179 1.00 82.25 193 ILE A CA 1
ATOM 1568 C C . ILE A 1 193 ? -2.282 -8.635 15.850 1.00 82.25 193 ILE A C 1
ATOM 1570 O O . ILE A 1 193 ? -3.325 -8.262 16.386 1.00 82.25 193 ILE A O 1
ATOM 1574 N N . GLU A 1 194 ? -1.888 -9.911 15.860 1.00 80.62 194 GLU A N 1
ATOM 1575 C CA . GLU A 1 194 ? -2.694 -11.007 16.405 1.00 80.62 194 GLU A CA 1
ATOM 1576 C C . GLU A 1 194 ? -2.884 -10.935 17.923 1.00 80.62 194 GLU A C 1
ATOM 1578 O O . GLU A 1 194 ? -3.934 -11.353 18.419 1.00 80.62 194 GLU A O 1
ATOM 1583 N N . ALA A 1 195 ? -1.876 -10.440 18.648 1.00 76.06 195 ALA A N 1
ATOM 1584 C CA . ALA A 1 195 ? -1.884 -10.326 20.104 1.00 76.06 195 ALA A CA 1
ATOM 1585 C C . ALA A 1 195 ? -2.713 -9.138 20.611 1.00 76.06 195 ALA A C 1
ATOM 1587 O O . ALA A 1 195 ? -3.167 -9.153 21.753 1.00 76.06 195 ALA A O 1
ATOM 1588 N N . GLN A 1 196 ? -2.877 -8.100 19.791 1.00 66.62 196 GLN A N 1
ATOM 1589 C CA . GLN A 1 196 ? -3.468 -6.825 20.206 1.00 66.62 196 GLN A CA 1
ATOM 1590 C C . GLN A 1 196 ? -4.828 -6.559 19.555 1.00 66.62 196 GLN A C 1
ATOM 1592 O O . GLN A 1 196 ? -5.366 -5.465 19.719 1.00 66.62 196 GLN A O 1
ATOM 1597 N N . ASP A 1 197 ? -5.369 -7.523 18.799 1.00 61.09 197 ASP A N 1
ATOM 1598 C CA . ASP A 1 197 ? -6.611 -7.403 18.016 1.00 61.09 197 ASP A CA 1
ATOM 1599 C C . ASP A 1 197 ? -6.688 -6.081 17.205 1.00 61.09 197 ASP A C 1
ATOM 1601 O O . ASP A 1 197 ? -7.765 -5.526 16.998 1.00 61.09 197 ASP A O 1
ATOM 1605 N N . GLY A 1 198 ? -5.538 -5.542 16.768 1.00 55.00 198 GLY A N 1
ATOM 1606 C CA . GLY A 1 198 ? -5.449 -4.257 16.054 1.00 55.00 198 GLY A CA 1
ATOM 1607 C C . GLY A 1 198 ? -5.818 -3.014 16.883 1.00 55.00 198 GLY A C 1
ATOM 1608 O O . GLY A 1 198 ? -6.388 -2.076 16.343 1.00 55.00 198 GLY A O 1
ATOM 1609 N N . THR A 1 199 ? -5.575 -3.009 18.201 1.00 51.19 199 THR A N 1
ATOM 1610 C CA . THR A 1 199 ? -6.006 -1.923 19.111 1.00 51.19 199 THR A CA 1
ATOM 1611 C C . THR A 1 199 ? -4.870 -1.186 19.822 1.00 51.19 199 THR A C 1
ATOM 1613 O O . THR A 1 199 ? -5.003 -0.803 20.987 1.00 51.19 199 THR A O 1
ATOM 1616 N N . LEU A 1 200 ? -3.763 -0.896 19.136 1.00 56.19 200 LEU A N 1
ATOM 1617 C CA . LEU A 1 200 ? -2.730 -0.021 19.705 1.00 56.19 200 LEU A CA 1
ATOM 1618 C C . LEU A 1 200 ? -3.146 1.451 19.609 1.00 56.19 200 LEU A C 1
ATOM 1620 O O . LEU A 1 200 ? -2.574 2.244 18.869 1.00 56.19 200 LEU A O 1
ATOM 1624 N N . ARG A 1 201 ? -4.171 1.814 20.383 1.00 63.44 201 ARG A N 1
ATOM 1625 C CA . ARG A 1 201 ? -4.784 3.151 20.395 1.00 63.44 201 ARG A CA 1
ATOM 1626 C C . ARG A 1 201 ? -4.212 4.055 21.487 1.00 63.44 201 ARG A C 1
ATOM 1628 O O . ARG A 1 201 ? -4.741 5.141 21.716 1.00 63.44 201 ARG A O 1
ATOM 1635 N N . ASP A 1 202 ? -3.172 3.614 22.192 1.00 69.25 202 ASP A N 1
ATOM 1636 C CA . ASP A 1 202 ? -2.501 4.429 23.197 1.00 69.25 202 ASP A CA 1
ATOM 1637 C C . ASP A 1 202 ? -1.425 5.326 22.569 1.00 69.25 202 ASP A C 1
ATOM 1639 O O . ASP A 1 202 ? -0.796 4.998 21.558 1.00 69.25 202 ASP A O 1
ATOM 1643 N N . ALA A 1 203 ? -1.213 6.487 23.189 1.00 66.38 203 ALA A N 1
ATOM 1644 C CA . ALA A 1 203 ? -0.277 7.489 22.695 1.00 66.38 203 ALA A CA 1
ATOM 1645 C C . ALA A 1 203 ? 1.159 6.953 22.568 1.00 66.38 203 ALA A C 1
ATOM 1647 O O . ALA A 1 203 ? 1.854 7.320 21.623 1.00 66.38 203 ALA A O 1
ATOM 1648 N N . GLY A 1 204 ? 1.586 6.061 23.469 1.00 71.19 204 GLY A N 1
ATOM 1649 C CA . GLY A 1 204 ? 2.935 5.494 23.452 1.00 71.19 204 GLY A CA 1
ATOM 1650 C C . GLY A 1 204 ? 3.159 4.573 22.255 1.00 71.19 204 GLY A C 1
ATOM 1651 O O . GLY A 1 204 ? 4.217 4.600 21.623 1.00 71.19 204 GLY A O 1
ATOM 1652 N N . SER A 1 205 ? 2.146 3.799 21.878 1.00 69.50 205 SER A N 1
ATOM 1653 C CA . SER A 1 205 ? 2.209 2.953 20.688 1.00 69.50 205 SER A CA 1
ATOM 1654 C C . SER A 1 205 ? 2.254 3.758 19.391 1.00 69.50 205 SER A C 1
ATOM 1656 O O . SER A 1 205 ? 3.075 3.464 18.519 1.00 69.50 205 SER A O 1
ATOM 1658 N N . TYR A 1 206 ? 1.451 4.819 19.276 1.00 73.75 206 TYR A N 1
ATOM 1659 C CA . TYR A 1 206 ? 1.524 5.725 18.125 1.00 73.75 206 TYR A CA 1
ATOM 1660 C C . TYR A 1 206 ? 2.839 6.498 18.058 1.00 73.75 206 TYR A C 1
ATOM 1662 O O . TYR A 1 206 ? 3.393 6.651 16.968 1.00 73.75 206 TYR A O 1
ATOM 1670 N N . GLU A 1 207 ? 3.384 6.928 19.195 1.00 72.06 207 GLU A N 1
ATOM 1671 C CA . GLU A 1 207 ? 4.710 7.543 19.261 1.00 72.06 207 GLU A CA 1
ATOM 1672 C C . GLU A 1 207 ? 5.785 6.581 18.739 1.00 72.06 207 GLU A C 1
ATOM 1674 O O . GLU A 1 207 ? 6.605 6.951 17.896 1.00 72.06 207 GLU A O 1
ATOM 1679 N N . LYS A 1 208 ? 5.731 5.309 19.151 1.00 70.50 208 LYS A N 1
ATOM 1680 C CA . LYS A 1 208 ? 6.660 4.277 18.682 1.00 70.50 208 LYS A CA 1
ATOM 1681 C C . LYS A 1 208 ? 6.534 4.015 17.178 1.00 70.50 208 LYS A C 1
ATOM 1683 O O . LYS A 1 208 ? 7.556 3.910 16.499 1.00 70.50 208 LYS A O 1
ATOM 1688 N N . MET A 1 209 ? 5.313 3.937 16.644 1.00 72.25 209 MET A N 1
ATOM 1689 C CA . MET A 1 209 ? 5.075 3.782 15.200 1.00 72.25 209 MET A CA 1
ATOM 1690 C C . MET A 1 209 ? 5.588 4.991 14.410 1.00 72.25 209 MET A C 1
ATOM 1692 O O . MET A 1 209 ? 6.251 4.824 13.386 1.00 72.25 209 MET A O 1
ATOM 1696 N N . ALA A 1 210 ? 5.337 6.207 14.899 1.00 70.38 210 ALA A N 1
ATOM 1697 C CA . ALA A 1 210 ? 5.830 7.434 14.283 1.00 70.38 210 ALA A CA 1
ATOM 1698 C C . ALA A 1 210 ? 7.365 7.484 14.276 1.00 70.38 210 ALA A C 1
ATOM 1700 O O . ALA A 1 210 ? 7.964 7.794 13.245 1.00 70.38 210 ALA A O 1
ATOM 1701 N N . LEU A 1 211 ? 8.008 7.112 15.388 1.00 70.06 211 LEU A N 1
ATOM 1702 C CA . LEU A 1 211 ? 9.464 7.053 15.502 1.00 70.06 211 LEU A CA 1
ATOM 1703 C C . LEU A 1 211 ? 10.074 6.012 14.557 1.00 70.06 211 LEU A C 1
ATOM 1705 O O . LEU A 1 211 ? 11.087 6.291 13.915 1.00 70.06 211 LEU A O 1
ATOM 1709 N N . LEU A 1 212 ? 9.465 4.829 14.446 1.00 67.88 212 LEU A N 1
ATOM 1710 C CA . LEU A 1 212 ? 9.905 3.781 13.521 1.00 67.88 212 LEU A CA 1
ATOM 1711 C C . LEU A 1 212 ? 9.786 4.238 12.064 1.00 67.88 212 LEU A C 1
ATOM 1713 O O . LEU A 1 212 ? 10.758 4.121 11.320 1.00 67.88 212 LEU A O 1
ATOM 1717 N N . ASN A 1 213 ? 8.655 4.837 11.683 1.00 66.44 213 ASN A N 1
ATOM 1718 C CA . ASN A 1 213 ? 8.450 5.382 10.338 1.00 66.44 213 ASN A CA 1
ATOM 1719 C C . ASN A 1 213 ? 9.450 6.505 10.016 1.00 66.44 213 ASN A C 1
ATOM 1721 O O . ASN A 1 213 ? 10.048 6.512 8.940 1.00 66.44 213 ASN A O 1
ATOM 1725 N N . ALA A 1 214 ? 9.685 7.426 10.956 1.00 67.31 214 ALA A N 1
ATOM 1726 C CA . ALA A 1 214 ? 10.674 8.490 10.796 1.00 67.31 214 ALA A CA 1
ATOM 1727 C C . ALA A 1 214 ? 12.099 7.927 10.680 1.00 67.31 214 ALA A C 1
ATOM 1729 O O . ALA A 1 214 ? 12.866 8.342 9.815 1.00 67.31 214 ALA A O 1
ATOM 1730 N N . THR A 1 215 ? 12.443 6.942 11.510 1.00 65.00 215 THR A N 1
ATOM 1731 C CA . THR A 1 215 ? 13.750 6.274 11.481 1.00 65.00 215 THR A CA 1
ATOM 1732 C C . THR A 1 215 ? 13.971 5.545 10.160 1.00 65.00 215 THR A C 1
ATOM 1734 O O . THR A 1 215 ? 15.058 5.648 9.595 1.00 65.00 215 THR A O 1
ATOM 1737 N N . TYR A 1 216 ? 12.957 4.834 9.659 1.00 63.81 216 TYR A N 1
ATOM 1738 C CA . TYR A 1 216 ? 12.998 4.189 8.349 1.00 63.81 216 TYR A CA 1
ATOM 1739 C C . TYR A 1 216 ? 13.271 5.228 7.261 1.00 63.81 216 TYR A C 1
ATOM 1741 O O . TYR A 1 216 ? 14.296 5.125 6.594 1.00 63.81 216 TYR A O 1
ATOM 1749 N N . ALA A 1 217 ? 12.458 6.290 7.188 1.00 63.00 217 ALA A N 1
ATOM 1750 C CA . ALA A 1 217 ? 12.614 7.365 6.208 1.00 63.00 217 ALA A CA 1
ATOM 1751 C C . ALA A 1 217 ? 14.003 8.033 6.257 1.00 63.00 217 ALA A C 1
ATOM 1753 O O . ALA A 1 217 ? 14.600 8.297 5.212 1.00 63.00 217 ALA A O 1
ATOM 1754 N N . ILE A 1 218 ? 14.543 8.278 7.458 1.00 62.44 218 ILE A N 1
ATOM 1755 C CA . ILE A 1 218 ? 15.883 8.853 7.653 1.00 62.44 218 ILE A CA 1
ATOM 1756 C C . ILE A 1 218 ? 16.969 7.891 7.162 1.00 62.44 218 ILE A C 1
ATOM 1758 O O . ILE A 1 218 ? 17.865 8.324 6.434 1.00 62.44 218 ILE A O 1
ATOM 1762 N N . ARG A 1 219 ? 16.908 6.604 7.537 1.00 57.56 219 ARG A N 1
ATOM 1763 C CA . ARG A 1 219 ? 17.900 5.597 7.118 1.00 57.56 219 ARG A CA 1
ATOM 1764 C C . ARG A 1 219 ? 17.923 5.462 5.603 1.00 57.56 219 ARG A C 1
ATOM 1766 O O . ARG A 1 219 ? 18.988 5.547 5.003 1.00 57.56 219 ARG A O 1
ATOM 1773 N N . THR A 1 220 ? 16.760 5.331 4.979 1.00 55.53 220 THR A N 1
ATOM 1774 C CA . THR A 1 220 ? 16.639 5.200 3.524 1.00 55.53 220 THR A CA 1
ATOM 1775 C C . THR A 1 220 ? 17.062 6.467 2.779 1.00 55.53 220 THR A C 1
ATOM 1777 O O . THR A 1 220 ? 17.651 6.367 1.708 1.00 55.53 220 THR A O 1
ATOM 1780 N N . ALA A 1 221 ? 16.839 7.660 3.347 1.00 54.19 221 ALA A N 1
ATOM 1781 C CA . ALA A 1 221 ? 17.303 8.916 2.754 1.00 54.19 221 ALA A CA 1
ATOM 1782 C C . ALA A 1 221 ? 18.838 9.067 2.783 1.00 54.19 221 ALA A C 1
ATOM 1784 O O . ALA A 1 221 ? 19.404 9.667 1.874 1.00 54.19 221 ALA A O 1
ATOM 1785 N N . HIS A 1 222 ? 19.518 8.514 3.794 1.00 48.62 222 HIS A N 1
ATOM 1786 C CA . HIS A 1 222 ? 20.984 8.564 3.901 1.00 48.62 222 HIS A CA 1
ATOM 1787 C C . HIS A 1 222 ? 21.700 7.552 2.998 1.00 48.62 222 HIS A C 1
ATOM 1789 O O . HIS A 1 222 ? 22.851 7.779 2.632 1.00 48.62 222 HIS A O 1
ATOM 1795 N N . VAL A 1 223 ? 21.037 6.453 2.623 1.00 46.75 223 VAL A N 1
ATOM 1796 C CA . VAL A 1 223 ? 21.610 5.424 1.735 1.00 46.75 223 VAL A CA 1
ATOM 1797 C C . VAL A 1 223 ? 21.733 5.918 0.284 1.00 46.75 223 VAL A C 1
ATOM 1799 O O . VAL A 1 223 ? 22.553 5.396 -0.465 1.00 46.75 223 VAL A O 1
ATOM 1802 N N . MET A 1 224 ? 20.999 6.966 -0.111 1.00 44.50 224 MET A N 1
ATOM 1803 C CA . MET A 1 224 ? 21.080 7.559 -1.454 1.00 44.50 224 MET A CA 1
ATOM 1804 C C . MET A 1 224 ? 21.439 9.055 -1.418 1.00 44.50 224 MET A C 1
ATOM 1806 O O . MET A 1 224 ? 20.560 9.913 -1.548 1.00 44.50 224 MET A O 1
ATOM 1810 N N . PRO A 1 225 ? 22.727 9.407 -1.254 1.00 33.41 225 PRO A N 1
ATOM 1811 C CA . PRO A 1 225 ? 23.166 10.791 -1.337 1.00 33.41 225 PRO A CA 1
ATOM 1812 C C . PRO A 1 225 ? 23.105 11.288 -2.791 1.00 33.41 225 PRO A C 1
ATOM 1814 O O . PRO A 1 225 ? 23.892 10.874 -3.637 1.00 33.41 225 PRO A O 1
ATOM 1817 N N . GLY A 1 226 ? 22.189 12.221 -3.066 1.00 42.00 226 GLY A N 1
ATOM 1818 C CA . GLY A 1 226 ? 22.143 12.994 -4.312 1.00 42.00 226 GLY A CA 1
ATOM 1819 C C . GLY A 1 226 ? 20.827 12.859 -5.080 1.00 42.00 226 GLY A C 1
ATOM 1820 O O . GLY A 1 226 ? 20.375 11.753 -5.321 1.00 42.00 226 GLY A O 1
ATOM 1821 N N . GLY A 1 227 ? 20.237 14.008 -5.440 1.00 44.53 227 GLY A N 1
ATOM 1822 C CA . GLY A 1 227 ? 19.378 14.339 -6.602 1.00 44.53 227 GLY A CA 1
ATOM 1823 C C . GLY A 1 227 ? 18.290 13.407 -7.169 1.00 44.53 227 GLY A C 1
ATOM 1824 O O . GLY A 1 227 ? 17.486 13.878 -7.971 1.00 44.53 227 GLY A O 1
ATOM 1825 N N . HIS A 1 228 ? 18.203 12.131 -6.808 1.00 55.16 228 HIS A N 1
ATOM 1826 C CA . HIS A 1 228 ? 17.284 11.164 -7.395 1.00 55.16 228 HIS A CA 1
ATOM 1827 C C . HIS A 1 228 ? 15.909 11.283 -6.734 1.00 55.16 228 HIS A C 1
ATOM 1829 O O . HIS A 1 228 ? 15.513 10.455 -5.913 1.00 55.16 228 HIS A O 1
ATOM 1835 N N . ILE A 1 229 ? 15.167 12.331 -7.110 1.00 58.16 229 ILE A N 1
ATOM 1836 C CA . ILE A 1 229 ? 13.773 12.575 -6.6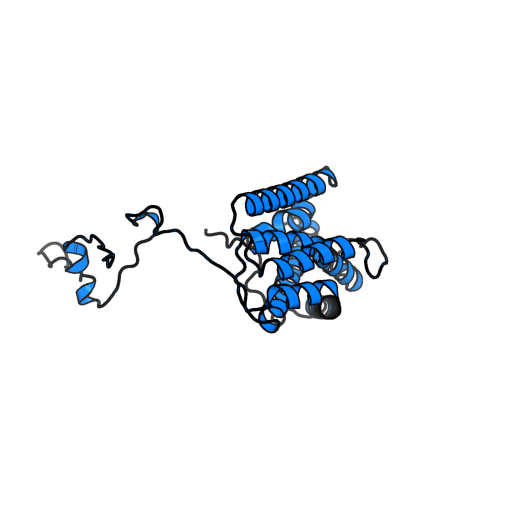95 1.00 58.16 229 ILE A CA 1
ATOM 1837 C C . ILE A 1 229 ? 12.929 11.297 -6.837 1.00 58.16 229 ILE A C 1
ATOM 1839 O O . ILE A 1 229 ? 12.122 10.997 -5.962 1.00 58.16 229 ILE A O 1
ATOM 1843 N N . GLY A 1 230 ? 13.188 10.498 -7.877 1.00 61.69 230 GLY A N 1
ATOM 1844 C CA . GLY A 1 230 ? 12.505 9.229 -8.092 1.00 61.69 230 GLY A CA 1
ATOM 1845 C C . GLY A 1 230 ? 12.742 8.174 -7.000 1.00 61.69 230 GLY A C 1
ATOM 1846 O O . GLY A 1 230 ? 11.791 7.567 -6.514 1.00 61.69 230 GLY A O 1
ATOM 1847 N N . ALA A 1 231 ? 13.984 7.979 -6.551 1.00 64.75 231 ALA A N 1
ATOM 1848 C CA . ALA A 1 231 ? 14.281 7.019 -5.486 1.00 64.75 231 ALA A CA 1
ATOM 1849 C C . ALA A 1 231 ? 13.614 7.424 -4.163 1.00 64.75 231 ALA A C 1
ATOM 1851 O O . ALA A 1 231 ? 13.054 6.587 -3.458 1.00 64.75 231 ALA A O 1
ATOM 1852 N N . ARG A 1 232 ? 13.611 8.727 -3.850 1.00 70.94 232 ARG A N 1
ATOM 1853 C CA . ARG A 1 232 ? 12.913 9.252 -2.672 1.00 70.94 232 ARG A CA 1
ATOM 1854 C C . ARG A 1 232 ? 11.407 8.997 -2.751 1.00 70.94 232 ARG A C 1
ATOM 1856 O O . ARG A 1 232 ? 10.828 8.580 -1.743 1.00 70.94 232 ARG A O 1
ATOM 1863 N N . GLU A 1 233 ? 10.798 9.239 -3.912 1.00 78.81 233 GLU A N 1
ATOM 1864 C CA . GLU A 1 233 ? 9.368 9.001 -4.122 1.00 78.81 233 GLU A CA 1
ATOM 1865 C C . GLU A 1 233 ? 9.019 7.538 -3.863 1.00 78.81 233 GLU A C 1
ATOM 1867 O O . GLU A 1 233 ? 8.174 7.251 -3.017 1.00 78.81 233 GLU A O 1
ATOM 1872 N N . LEU A 1 234 ? 9.726 6.616 -4.523 1.00 77.88 234 LEU A N 1
ATOM 1873 C CA . LEU A 1 234 ? 9.418 5.195 -4.437 1.00 77.88 234 LEU A CA 1
ATOM 1874 C C . LEU A 1 234 ? 9.756 4.555 -3.105 1.00 77.88 234 LEU A C 1
ATOM 1876 O O . LEU A 1 234 ? 9.120 3.561 -2.835 1.00 77.88 234 LEU A O 1
ATOM 1880 N N . ILE A 1 235 ? 10.724 5.053 -2.328 1.00 71.25 235 ILE A N 1
ATOM 1881 C CA . ILE A 1 235 ? 11.208 4.367 -1.112 1.00 71.25 235 ILE A CA 1
ATOM 1882 C C . ILE A 1 235 ? 10.634 4.986 0.165 1.00 71.25 235 ILE A C 1
ATOM 1884 O O . ILE A 1 235 ? 10.421 4.296 1.158 1.00 71.25 235 ILE A O 1
ATOM 1888 N N . THR A 1 236 ? 10.416 6.306 0.175 1.00 67.56 236 THR A N 1
ATOM 1889 C CA . THR A 1 236 ? 10.112 7.036 1.421 1.00 67.56 236 THR A CA 1
ATOM 1890 C C . THR A 1 236 ? 8.808 7.811 1.389 1.00 67.56 236 THR A C 1
ATOM 1892 O O . THR A 1 236 ? 8.137 7.902 2.415 1.00 67.56 236 THR A O 1
ATOM 1895 N N . ALA A 1 237 ? 8.435 8.374 0.239 1.00 73.81 237 ALA A N 1
ATOM 1896 C CA . ALA A 1 237 ? 7.263 9.238 0.139 1.00 73.81 237 ALA A CA 1
ATOM 1897 C C . ALA A 1 237 ? 5.987 8.473 -0.253 1.00 73.81 237 ALA A C 1
ATOM 1899 O O . ALA A 1 237 ? 4.886 8.909 0.076 1.00 73.81 237 ALA A O 1
ATOM 1900 N N . PHE A 1 238 ? 6.120 7.304 -0.887 1.00 83.81 238 PHE A N 1
ATOM 1901 C CA . PHE A 1 238 ? 4.985 6.547 -1.413 1.00 83.81 238 PHE A CA 1
ATOM 1902 C C . PHE A 1 238 ? 3.946 6.159 -0.349 1.00 83.81 238 PHE A C 1
ATOM 1904 O O . PHE A 1 238 ? 2.765 6.455 -0.506 1.00 83.81 238 PHE A O 1
ATOM 1911 N N . VAL A 1 239 ? 4.366 5.514 0.746 1.00 82.44 239 VAL A N 1
ATOM 1912 C CA . VAL A 1 239 ? 3.460 5.032 1.809 1.00 82.44 239 VAL A CA 1
ATOM 1913 C C . VAL A 1 239 ? 2.594 6.154 2.399 1.00 82.44 239 VAL A C 1
ATOM 1915 O O . VAL A 1 239 ? 1.369 5.995 2.424 1.00 82.44 239 VAL A O 1
ATOM 1918 N N . PRO A 1 240 ? 3.160 7.290 2.864 1.00 80.94 240 PRO A N 1
ATOM 1919 C CA . PRO A 1 240 ? 2.337 8.371 3.387 1.00 80.94 240 PRO A CA 1
ATOM 1920 C C . PRO A 1 240 ? 1.445 8.990 2.306 1.00 80.94 240 PRO A C 1
ATOM 1922 O O . PRO A 1 240 ? 0.299 9.302 2.614 1.00 80.94 240 PRO A O 1
ATOM 1925 N N . HIS A 1 241 ? 1.906 9.120 1.057 1.00 83.38 241 HIS A N 1
ATOM 1926 C CA . HIS A 1 241 ? 1.072 9.630 -0.038 1.00 83.38 241 HIS A CA 1
ATOM 1927 C C . HIS A 1 241 ? -0.088 8.688 -0.385 1.00 83.38 241 HIS A C 1
ATOM 1929 O O . HIS A 1 241 ? -1.179 9.158 -0.673 1.00 83.38 241 HIS A O 1
ATOM 1935 N N . TYR A 1 242 ? 0.099 7.369 -0.316 1.00 84.31 242 TYR A N 1
ATOM 1936 C CA . TYR A 1 242 ? -0.960 6.403 -0.622 1.00 84.31 242 TYR A CA 1
ATOM 1937 C C . TYR A 1 242 ? -2.131 6.485 0.369 1.00 84.31 242 TYR A C 1
ATOM 1939 O O . TYR A 1 242 ? -3.290 6.351 -0.015 1.00 84.31 242 TYR A O 1
ATOM 1947 N N . LEU A 1 243 ? -1.836 6.726 1.651 1.00 82.38 243 LEU A N 1
ATOM 1948 C CA . LEU A 1 243 ? -2.849 6.832 2.709 1.00 82.38 243 LEU A CA 1
ATOM 1949 C C . LEU A 1 243 ? -3.418 8.247 2.886 1.00 82.38 243 LEU A C 1
ATOM 1951 O O . LEU A 1 243 ? -4.374 8.433 3.642 1.00 82.38 243 LEU A O 1
ATOM 1955 N N . ILE A 1 244 ? -2.834 9.250 2.230 1.00 75.50 244 ILE A N 1
ATOM 1956 C CA . ILE A 1 244 ? -3.316 10.630 2.239 1.00 75.50 244 ILE A CA 1
ATOM 1957 C C . ILE A 1 244 ? -3.946 10.905 0.882 1.00 75.50 244 ILE A C 1
ATOM 1959 O O . ILE A 1 244 ? -3.246 11.072 -0.111 1.00 75.50 244 ILE A O 1
ATOM 1963 N N . ARG A 1 245 ? -5.271 11.056 0.837 1.00 53.69 245 ARG A N 1
ATOM 1964 C CA . ARG A 1 245 ? -5.862 11.800 -0.274 1.00 53.69 245 ARG A CA 1
ATOM 1965 C C . ARG A 1 245 ? -5.386 13.242 -0.105 1.00 53.69 245 ARG A C 1
ATOM 1967 O O . ARG A 1 245 ? -5.701 13.857 0.915 1.00 53.69 245 ARG A O 1
ATOM 1974 N N . SER A 1 246 ? -4.570 13.749 -1.026 1.00 42.88 246 SER A N 1
ATOM 1975 C CA . SER A 1 246 ? -4.358 15.188 -1.142 1.00 42.88 246 SER A CA 1
ATOM 1976 C C . SER A 1 246 ? -5.743 15.808 -1.314 1.00 42.88 246 SER A C 1
ATOM 1978 O O . SER A 1 246 ? -6.400 15.615 -2.334 1.00 42.88 246 SER A O 1
ATOM 1980 N N . ASN A 1 247 ? -6.235 16.464 -0.265 1.00 35.44 247 ASN A N 1
ATOM 1981 C CA . ASN A 1 247 ? -7.236 17.494 -0.455 1.00 35.44 247 ASN A CA 1
ATOM 1982 C C . ASN A 1 247 ? -6.475 18.646 -1.109 1.00 35.44 247 ASN A C 1
ATOM 1984 O O . ASN A 1 247 ? -5.651 19.281 -0.447 1.00 35.44 247 ASN A O 1
ATOM 1988 N N . ASP A 1 248 ? -6.689 18.821 -2.409 1.00 34.59 248 ASP A N 1
ATOM 1989 C CA . ASP A 1 248 ? -6.645 20.155 -3.004 1.00 34.59 248 ASP A CA 1
ATOM 1990 C C . ASP A 1 248 ? -7.823 20.980 -2.454 1.00 34.59 248 ASP A C 1
ATOM 1992 O O . ASP A 1 248 ? -8.923 20.396 -2.276 1.00 34.59 248 ASP A O 1
#